Protein AF-A0A7X3R2P7-F1 (afdb_monomer)

Foldseek 3Di:
DDDDPPPPVCVVVVVLLLVVLCVPPNNVLVVQLVVLVVVDPDSQVSCCVSSVDGPVVSVVVSVVVVVVVQVQFFKEKEFEAEPPRAGQFQKKKWWDAPDPADIDIWTAHNRRITMGGGHFHKTWIWIQSDDFLQSIWTQQDPQATDRAPVRTDIDGTHRRDYDHDYHYDHHHSVQFKAKAKEFEAEPVRQGDQQWWWKKKAFPRRNPTIWTDTQHRRRIDITIHTAQTKTFIWTHHPPAPTAAEFEDPVDDDDPPHGTDIDGHHSHHHYHWYWYWYFDPDPPHTYTYIYTDD

Sequence (292 aa):
MGGAGYRAANYPLASLAASWIVENHGEAVLYDFYDVRRGVSRWRSAFHEAFGMPVDQFYESFEDHRARLAAQRPQVAGRVTGPGGAGQAGVRVEGIPQGEGRAWRMHTDDTGAFSGVALEGTYRLSLFLGDTPCHLGWYGGAEGYTASRPTITVLDIPEDARSDIVITLPQFASEMCRTISGRLVDGEGTPYTEPPWVVAWPVHDQEGYTGKDADAAGAFALDVRAGGIFTLSLHSYHARECVVSPHPSVGTDDSGPRARVSVGEQDVTGVVITVTTGPRRAKQFVDCTVAR

Nearest PDB structures (foldseek):
  6fwv-assembly1_A  TM=3.889E-01  e=5.733E-07  Bacillus anthracis
  6fwv-assembly2_B  TM=3.882E-01  e=6.428E-07  Bacillus anthracis
  4yok-assembly1_A  TM=3.619E-01  e=5.342E-06  Parabacteroides merdae ATCC 43184
  8bdw-assembly1_H-2  TM=5.888E-01  e=9.093E-03  Lactiplantibacillus plantarum
  2ww8-assembly1_A  TM=2.696E-01  e=2.934E-04  Streptococcus pneumoniae

Radius of gyration: 27.36 Å; Cα contacts (8 Å, |Δi|>4): 628; chains: 1; bounding box: 51×54×78 Å

Secondary structure (DSSP, 8-state):
---SHHHHTTHHHHHHHHHHHHHHH-THHHHHHHHHHHH-S-HHHHHHHHHSS-HHHHHHHHHHHHHHHHHHS-EEEEEEE-GGG-B-TTPEEEEEESSSS--EEEE--TTSEEEEE--SEEEEEEEE-SSSGGGEEEE-GGG-EES-GGGPPEEEE-TT-EEEEEEE-SS-GGGSEEEEEEEEEETTS-B--S--EEEEEESS--S--EEEE--TTSEEEEEEETT-EEEEEEE-SSS--EEPEEPTTSPPPTT----EEE--SS-EEEEEEEEEEE--TTS-EEEEEEE-

Structure (mmCIF, N/CA/C/O backbone):
data_AF-A0A7X3R2P7-F1
#
_entry.id   AF-A0A7X3R2P7-F1
#
loop_
_atom_site.group_PDB
_atom_site.id
_atom_site.type_symbol
_atom_site.label_atom_id
_atom_site.label_alt_id
_atom_site.label_comp_id
_atom_site.label_asym_id
_atom_site.label_entity_id
_atom_site.label_seq_id
_atom_site.pdbx_PDB_ins_code
_atom_site.Cartn_x
_atom_site.Cartn_y
_atom_site.Cartn_z
_atom_site.occupancy
_atom_site.B_iso_or_equiv
_atom_site.auth_seq_id
_atom_site.auth_comp_id
_atom_site.auth_asym_id
_atom_site.auth_atom_id
_atom_site.pdbx_PDB_model_num
ATOM 1 N N . MET A 1 1 ? -15.232 19.818 -17.504 1.00 31.23 1 MET A N 1
ATOM 2 C CA . MET A 1 1 ? -14.886 18.389 -17.673 1.00 31.23 1 MET A CA 1
ATOM 3 C C . MET A 1 1 ? -13.547 18.295 -18.398 1.00 31.23 1 MET A C 1
ATOM 5 O O . MET A 1 1 ? -13.400 18.958 -19.411 1.00 31.23 1 MET A O 1
ATOM 9 N N . GLY A 1 2 ? -12.595 17.527 -17.847 1.00 38.25 2 GLY A N 1
ATOM 10 C CA . GLY A 1 2 ? -11.412 16.977 -18.538 1.00 38.25 2 GLY A CA 1
ATOM 11 C C . GLY A 1 2 ? -10.258 17.924 -18.908 1.00 38.25 2 GLY A C 1
ATOM 12 O O . GLY A 1 2 ? -10.112 18.253 -20.075 1.00 38.25 2 GLY A O 1
ATOM 13 N N . GLY A 1 3 ? -9.385 18.307 -17.962 1.00 29.50 3 GLY A N 1
ATOM 14 C CA . GLY A 1 3 ? -8.191 19.123 -18.283 1.00 29.50 3 GLY A CA 1
ATOM 15 C C . GLY A 1 3 ? -6.903 18.830 -17.501 1.00 29.50 3 GLY A C 1
ATOM 16 O O . GLY A 1 3 ? -5.829 19.235 -17.937 1.00 29.50 3 GLY A O 1
ATOM 17 N N . ALA A 1 4 ? -6.967 18.104 -16.380 1.00 28.64 4 ALA A N 1
ATOM 18 C CA . ALA A 1 4 ? -5.800 17.902 -15.511 1.00 28.64 4 ALA A CA 1
ATOM 19 C C . ALA A 1 4 ? -5.012 16.601 -15.790 1.00 28.64 4 ALA A C 1
ATOM 21 O O . ALA A 1 4 ? -3.820 16.539 -15.509 1.00 28.64 4 ALA A O 1
ATOM 22 N N . GLY A 1 5 ? -5.635 15.581 -16.396 1.00 27.91 5 GLY A N 1
ATOM 23 C CA . GLY A 1 5 ? -5.004 14.266 -16.606 1.00 27.91 5 GLY A CA 1
ATOM 24 C C . GLY A 1 5 ? -4.047 14.174 -17.803 1.00 27.91 5 GLY A C 1
ATOM 25 O O . GLY A 1 5 ? -3.105 13.390 -17.776 1.00 27.91 5 GLY A O 1
ATOM 26 N N . TYR A 1 6 ? -4.235 14.999 -18.840 1.00 30.48 6 TYR A N 1
ATOM 27 C CA . TYR A 1 6 ? -3.466 14.883 -20.090 1.00 30.48 6 TYR A CA 1
ATOM 28 C C . TYR A 1 6 ? -2.056 15.492 -20.004 1.00 30.48 6 TYR A C 1
ATOM 30 O O . TYR A 1 6 ? -1.189 15.172 -20.810 1.00 30.48 6 TYR A O 1
ATOM 38 N N . ARG A 1 7 ? -1.795 16.380 -19.036 1.00 31.70 7 ARG A N 1
ATOM 39 C CA . ARG A 1 7 ? -0.479 17.025 -18.896 1.00 31.70 7 ARG A CA 1
ATOM 40 C C . ARG A 1 7 ? 0.498 16.160 -18.096 1.00 31.70 7 ARG A C 1
ATOM 42 O O . ARG A 1 7 ? 1.612 15.957 -18.554 1.00 31.70 7 ARG A O 1
ATOM 49 N N . ALA A 1 8 ? 0.076 15.561 -16.981 1.00 33.56 8 ALA A N 1
ATOM 50 C CA . ALA A 1 8 ? 0.974 14.820 -16.085 1.00 33.56 8 ALA A CA 1
ATOM 51 C C . ALA A 1 8 ? 1.562 13.521 -16.683 1.00 33.56 8 ALA A C 1
ATOM 53 O O . ALA A 1 8 ? 2.695 13.169 -16.366 1.00 33.56 8 ALA A O 1
ATOM 54 N N . ALA A 1 9 ? 0.837 12.830 -17.572 1.00 38.62 9 ALA A N 1
ATOM 55 C CA . ALA A 1 9 ? 1.310 11.586 -18.194 1.00 38.62 9 ALA A CA 1
ATOM 56 C C . ALA A 1 9 ? 2.261 11.799 -19.392 1.00 38.62 9 ALA A C 1
ATOM 58 O O . ALA A 1 9 ? 3.012 10.891 -19.737 1.00 38.62 9 ALA A O 1
ATOM 59 N N . ASN A 1 10 ? 2.257 12.989 -20.006 1.00 45.59 10 ASN A N 1
ATOM 60 C CA . ASN A 1 10 ? 3.028 13.278 -21.222 1.00 45.59 10 ASN A CA 1
ATOM 61 C C . ASN A 1 10 ? 4.403 13.906 -20.955 1.00 45.59 10 ASN A C 1
ATOM 63 O O . ASN A 1 10 ? 5.282 13.807 -21.809 1.00 45.59 10 ASN A O 1
ATOM 67 N N . TYR A 1 11 ? 4.621 14.512 -19.783 1.00 49.44 11 TYR A N 1
ATOM 68 C CA . TYR A 1 11 ? 5.935 15.059 -19.420 1.00 49.44 11 TYR A CA 1
ATOM 69 C C . TYR A 1 11 ? 7.056 14.009 -19.442 1.00 49.44 11 TYR A C 1
ATOM 71 O O . TYR A 1 11 ? 8.088 14.295 -20.038 1.00 49.44 11 TYR A O 1
ATOM 79 N N . PRO A 1 12 ? 6.877 12.783 -18.909 1.00 69.94 12 PRO A N 1
ATOM 80 C CA . PRO A 1 12 ? 7.930 11.771 -18.955 1.00 69.94 12 PRO A CA 1
ATOM 81 C C . PRO A 1 12 ? 8.289 11.338 -20.381 1.00 69.94 12 PRO A C 1
ATOM 83 O O . PRO A 1 12 ? 9.458 11.107 -20.669 1.00 69.94 12 PRO A O 1
ATOM 86 N N . LEU A 1 13 ? 7.300 11.249 -21.279 1.00 75.00 13 LEU A N 1
ATOM 87 C CA . LEU A 1 13 ? 7.525 10.845 -22.669 1.00 75.00 13 LEU A CA 1
ATOM 88 C C . LEU A 1 13 ? 8.220 11.956 -23.464 1.00 75.00 13 LEU A C 1
ATOM 90 O O . LEU A 1 13 ? 9.154 11.683 -24.209 1.00 75.00 13 LEU A O 1
ATOM 94 N N . ALA A 1 14 ? 7.790 13.205 -23.276 1.00 75.56 14 ALA A N 1
ATOM 95 C CA . ALA A 1 14 ? 8.407 14.362 -23.914 1.00 75.56 14 ALA A CA 1
ATOM 96 C C . ALA A 1 14 ? 9.846 14.583 -23.424 1.00 75.56 14 ALA A C 1
ATOM 98 O O . ALA A 1 14 ? 10.722 14.864 -24.235 1.00 75.56 14 ALA A O 1
ATOM 99 N N . SER A 1 15 ? 10.105 14.409 -22.123 1.00 78.94 15 SER A N 1
ATOM 100 C CA . SER A 1 15 ? 11.462 14.453 -21.571 1.00 78.94 15 SER A CA 1
ATOM 101 C C . SER A 1 15 ? 12.331 13.329 -22.123 1.00 78.94 15 SER A C 1
ATOM 103 O O . SER A 1 15 ? 13.452 13.598 -22.530 1.00 78.94 15 SER A O 1
ATOM 105 N N . LEU A 1 16 ? 11.810 12.100 -22.218 1.00 82.25 16 LEU A N 1
ATOM 106 C CA . LEU A 1 16 ? 12.553 10.979 -22.797 1.00 82.25 16 LEU A CA 1
ATOM 107 C C . LEU A 1 16 ? 12.875 11.205 -24.282 1.00 82.25 16 LEU A C 1
ATOM 109 O O . LEU A 1 16 ? 13.987 10.935 -24.718 1.00 82.25 16 LEU A O 1
ATOM 113 N N . ALA A 1 17 ? 11.922 11.740 -25.049 1.00 87.25 17 ALA A N 1
ATOM 114 C CA . ALA A 1 17 ? 12.138 12.128 -26.440 1.00 87.25 17 ALA A CA 1
ATOM 115 C C . ALA A 1 17 ? 13.196 13.229 -26.573 1.00 87.25 17 ALA A C 1
ATOM 117 O O . ALA A 1 17 ? 14.061 13.143 -27.440 1.00 87.25 17 ALA A O 1
ATOM 118 N N . ALA A 1 18 ? 13.161 14.242 -25.703 1.00 85.56 18 ALA A N 1
ATOM 119 C CA . ALA A 1 18 ? 14.165 15.299 -25.684 1.00 85.56 18 ALA A CA 1
ATOM 120 C C . ALA A 1 18 ? 15.558 14.754 -25.334 1.00 85.56 18 ALA A C 1
ATOM 122 O O . ALA A 1 18 ? 16.509 15.079 -26.035 1.00 85.56 18 ALA A O 1
ATOM 123 N N . SER A 1 19 ? 15.678 13.888 -24.321 1.00 81.94 19 SER A N 1
ATOM 124 C CA . SER A 1 19 ? 16.940 13.216 -23.980 1.00 81.94 19 SER A CA 1
ATOM 125 C C . SER A 1 19 ? 17.485 12.412 -25.156 1.00 81.94 19 SER A C 1
ATOM 127 O O . SER A 1 19 ? 18.641 12.591 -25.522 1.00 81.94 19 SER A O 1
ATOM 129 N N . TRP A 1 20 ? 16.640 11.615 -25.816 1.00 90.44 20 TRP A N 1
ATOM 130 C CA . TRP A 1 20 ? 17.044 10.862 -27.003 1.00 90.44 20 TRP A CA 1
ATOM 131 C C . TRP A 1 20 ? 17.566 11.776 -28.121 1.00 90.44 20 TRP A C 1
ATOM 133 O O . TRP A 1 20 ? 18.607 11.497 -28.714 1.00 90.44 20 TRP A O 1
ATOM 143 N N . ILE A 1 21 ? 16.877 12.892 -28.390 1.00 90.56 21 ILE A N 1
ATOM 144 C CA . ILE A 1 21 ? 17.313 13.882 -29.385 1.00 90.56 21 ILE A CA 1
ATOM 145 C C . ILE A 1 21 ? 18.672 14.475 -28.997 1.00 90.56 21 ILE A C 1
ATOM 147 O O . ILE A 1 21 ? 19.561 14.545 -29.840 1.00 90.56 21 ILE A O 1
ATOM 151 N N . VAL A 1 22 ? 18.854 14.873 -27.735 1.00 87.94 22 VAL A N 1
ATOM 152 C CA . VAL A 1 22 ? 20.115 15.445 -27.234 1.00 87.94 22 VAL A CA 1
ATOM 153 C C . VAL A 1 22 ? 21.264 14.449 -27.378 1.00 87.94 22 VAL A C 1
ATOM 155 O O . VAL A 1 22 ? 22.338 14.825 -27.838 1.00 87.94 22 VAL A O 1
ATOM 158 N N . GLU A 1 23 ? 21.038 13.181 -27.041 1.00 85.62 23 GLU A N 1
ATOM 159 C CA . GLU A 1 23 ? 22.044 12.118 -27.144 1.00 85.62 23 GLU A CA 1
ATOM 160 C C . GLU A 1 23 ? 22.460 11.830 -28.594 1.00 85.62 23 GLU A C 1
ATOM 162 O O . GLU A 1 23 ? 23.633 11.564 -28.848 1.00 85.62 23 GLU A O 1
ATOM 167 N N . ASN A 1 24 ? 21.525 11.888 -29.549 1.00 89.50 24 ASN A N 1
ATOM 168 C CA . ASN A 1 24 ? 21.778 11.486 -30.940 1.00 89.50 24 ASN A CA 1
ATOM 169 C C . ASN A 1 24 ? 22.128 12.658 -31.870 1.00 89.50 24 ASN A C 1
ATOM 171 O O . ASN A 1 24 ? 22.805 12.459 -32.877 1.00 89.50 24 ASN A O 1
ATOM 175 N N . HIS A 1 25 ? 21.679 13.871 -31.545 1.00 89.25 25 HIS A N 1
ATOM 176 C CA . HIS A 1 25 ? 21.795 15.050 -32.410 1.00 89.25 25 HIS A CA 1
ATOM 177 C C . HIS A 1 25 ? 22.441 16.258 -31.713 1.00 89.25 25 HIS A C 1
ATOM 179 O O . HIS A 1 25 ? 22.804 17.218 -32.387 1.00 89.25 25 HIS A O 1
ATOM 185 N N . GLY A 1 26 ? 22.646 16.210 -30.393 1.00 89.12 26 GLY A N 1
ATOM 186 C CA . GLY A 1 26 ? 23.229 17.295 -29.604 1.00 89.12 26 GLY A CA 1
ATOM 187 C C . GLY A 1 26 ? 22.196 18.293 -29.069 1.00 89.12 26 GLY A C 1
ATOM 188 O O . GLY A 1 26 ? 21.115 18.481 -29.624 1.00 89.12 26 GLY A O 1
ATOM 189 N N . GLU A 1 27 ? 22.538 18.963 -27.966 1.00 88.25 27 GLU A N 1
ATOM 190 C CA . GLU A 1 27 ? 21.623 19.865 -27.250 1.00 88.25 27 GLU A CA 1
ATOM 191 C C . GLU A 1 27 ? 21.216 21.104 -28.064 1.00 88.25 27 GLU A C 1
ATOM 193 O O . GLU A 1 27 ? 20.060 21.526 -28.012 1.00 88.25 27 GLU A O 1
ATOM 198 N N . ALA A 1 28 ? 22.141 21.655 -28.861 1.00 87.81 28 ALA A N 1
ATOM 199 C CA . ALA A 1 28 ? 21.911 22.858 -29.666 1.00 87.81 28 ALA A CA 1
ATOM 200 C C . ALA A 1 28 ? 20.700 22.722 -30.610 1.00 87.81 28 ALA A C 1
ATOM 202 O O . ALA A 1 28 ? 19.942 23.674 -30.794 1.00 87.81 28 ALA A O 1
ATOM 203 N N . VAL A 1 29 ? 20.447 21.509 -31.109 1.00 86.44 29 VAL A N 1
ATOM 204 C CA . VAL A 1 29 ? 19.402 21.240 -32.105 1.00 86.44 29 VAL A CA 1
ATOM 205 C C . VAL A 1 29 ? 17.988 21.422 -31.538 1.00 86.44 29 VAL A C 1
ATOM 207 O O . VAL A 1 29 ? 17.058 21.768 -32.271 1.00 86.44 29 VAL A O 1
ATOM 210 N N . LEU A 1 30 ? 17.797 21.263 -30.221 1.00 84.31 30 LEU A N 1
ATOM 211 C CA . LEU A 1 30 ? 16.506 21.562 -29.593 1.00 84.31 30 LEU A CA 1
ATOM 212 C C . LEU A 1 30 ? 16.163 23.052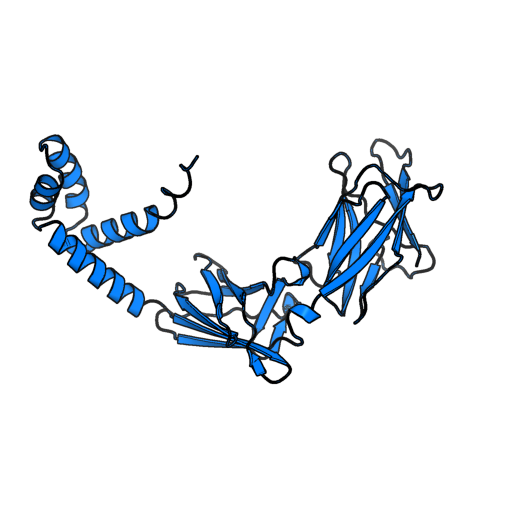 -29.687 1.00 84.31 30 LEU A C 1
ATOM 214 O O . LEU A 1 30 ? 15.000 23.387 -29.915 1.00 84.31 30 LEU A O 1
ATOM 218 N N . TYR A 1 31 ? 17.152 23.935 -29.531 1.00 84.88 31 TYR A N 1
ATOM 219 C CA . TYR A 1 31 ? 16.966 25.383 -29.640 1.00 84.88 31 TYR A CA 1
ATOM 220 C C . TYR A 1 31 ? 16.766 25.805 -31.098 1.00 84.88 31 TYR A C 1
ATOM 222 O O . TYR A 1 31 ? 15.816 26.538 -31.388 1.00 84.88 31 TYR A O 1
ATOM 230 N N . ASP A 1 32 ? 17.561 25.245 -32.013 1.00 84.75 32 ASP A N 1
ATOM 231 C CA . ASP A 1 32 ? 17.445 25.496 -33.454 1.00 84.75 32 ASP A CA 1
ATOM 232 C C . ASP A 1 32 ? 16.049 25.133 -33.980 1.00 84.75 32 ASP A C 1
ATOM 234 O O . ASP A 1 32 ? 15.447 25.887 -34.746 1.00 84.75 32 ASP A O 1
ATOM 238 N N . PHE A 1 33 ? 15.460 24.030 -33.504 1.00 84.81 33 PHE A N 1
ATOM 239 C CA . PHE A 1 33 ? 14.089 23.658 -33.858 1.00 84.81 33 PHE A CA 1
ATOM 240 C C . PHE A 1 33 ? 13.053 24.718 -33.459 1.00 84.81 33 PHE A C 1
ATOM 242 O O . PHE A 1 33 ? 12.118 24.981 -34.221 1.00 84.81 33 PHE A O 1
ATOM 249 N N . TYR A 1 34 ? 13.186 25.342 -32.284 1.00 81.44 34 TYR A N 1
ATOM 250 C CA . TYR A 1 34 ? 12.252 26.389 -31.858 1.00 81.44 34 TYR A CA 1
ATOM 251 C C . TYR A 1 34 ? 12.383 27.661 -32.694 1.00 81.44 34 TYR A C 1
ATOM 253 O O . TYR A 1 34 ? 11.361 28.300 -32.970 1.00 81.44 34 TYR A O 1
ATOM 261 N N . ASP A 1 35 ? 13.594 28.001 -33.130 1.00 81.88 35 ASP A N 1
ATOM 262 C CA . ASP A 1 35 ? 13.834 29.154 -33.995 1.00 81.88 35 ASP A CA 1
ATOM 263 C C . ASP A 1 35 ? 13.355 28.899 -35.429 1.00 81.88 35 ASP A C 1
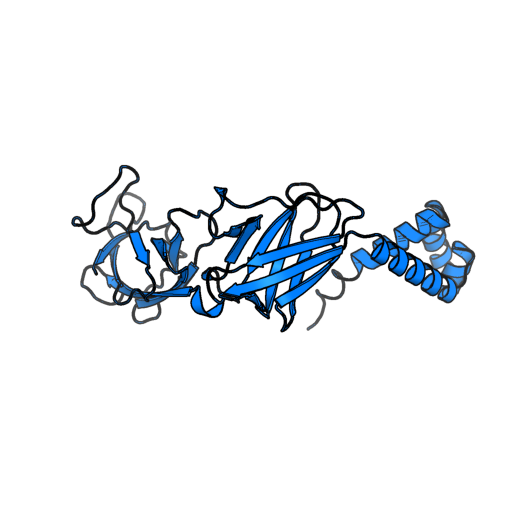ATOM 265 O O . ASP A 1 35 ? 12.594 29.705 -35.972 1.00 81.88 35 ASP A O 1
ATOM 269 N N . VAL A 1 36 ? 13.653 27.731 -36.004 1.00 80.38 36 VAL A N 1
ATOM 270 C CA . VAL A 1 36 ? 13.170 27.319 -37.336 1.00 80.38 36 VAL A CA 1
ATOM 271 C C . VAL A 1 36 ? 11.640 27.230 -37.370 1.00 80.38 36 VAL A C 1
ATOM 273 O O . VAL A 1 36 ? 10.994 27.705 -38.309 1.00 80.38 36 VAL A O 1
ATOM 276 N N . ARG A 1 37 ? 11.009 26.717 -36.306 1.00 79.38 37 ARG A N 1
ATOM 277 C CA . ARG A 1 37 ? 9.542 26.629 -36.190 1.00 79.38 37 ARG A CA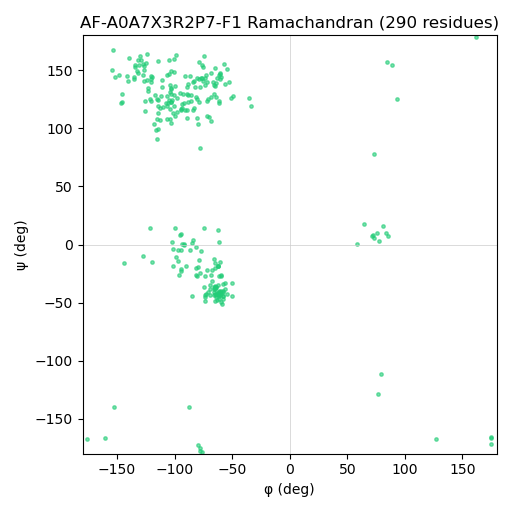 1
ATOM 278 C C . ARG A 1 37 ? 8.840 27.987 -36.272 1.00 79.38 37 ARG A C 1
ATOM 280 O O . ARG A 1 37 ? 7.680 28.027 -36.680 1.00 79.38 37 ARG A O 1
ATOM 287 N N . ARG A 1 38 ? 9.496 29.093 -35.908 1.00 80.75 38 ARG A N 1
ATOM 288 C CA . ARG A 1 38 ? 8.912 30.443 -36.033 1.00 80.75 38 ARG A CA 1
ATOM 289 C C . ARG A 1 38 ? 8.827 30.916 -37.488 1.00 80.75 38 ARG A C 1
ATOM 291 O O . ARG A 1 38 ? 8.002 31.779 -37.777 1.00 80.75 38 ARG A O 1
ATOM 298 N N . GLY A 1 39 ? 9.641 30.352 -38.383 1.00 75.25 39 GLY A N 1
ATOM 299 C CA . GLY A 1 39 ? 9.717 30.726 -39.799 1.00 75.25 39 GLY A CA 1
ATOM 300 C C . GLY A 1 39 ? 8.903 29.850 -40.758 1.00 75.25 39 GLY A C 1
ATOM 301 O O . GLY A 1 39 ? 8.683 30.257 -41.897 1.00 75.25 39 GLY A O 1
ATOM 302 N N . VAL A 1 40 ? 8.421 28.676 -40.328 1.00 77.06 40 VAL A N 1
ATOM 303 C CA . VAL A 1 40 ? 7.718 27.721 -41.206 1.00 77.06 40 VAL A CA 1
ATOM 304 C C . VAL A 1 40 ? 6.291 27.417 -40.747 1.00 77.06 40 VAL A C 1
ATOM 306 O O . VAL A 1 40 ? 6.000 27.261 -39.565 1.00 77.06 40 VAL A O 1
ATOM 309 N N . SER A 1 41 ? 5.370 27.265 -41.703 1.00 77.81 41 SER A N 1
ATOM 310 C CA . SER A 1 41 ? 3.946 27.011 -41.423 1.00 77.81 41 SER A CA 1
ATOM 311 C C . SER A 1 41 ? 3.629 25.557 -41.050 1.00 77.81 41 SER A C 1
ATOM 313 O O . SER A 1 41 ? 2.533 25.262 -40.569 1.00 77.81 41 SER A O 1
ATOM 315 N N . ARG A 1 42 ? 4.568 24.625 -41.266 1.00 87.69 42 ARG A N 1
ATOM 316 C CA . ARG A 1 42 ? 4.388 23.188 -41.012 1.00 87.69 42 ARG A CA 1
ATOM 317 C C . ARG A 1 42 ? 5.495 22.659 -40.109 1.00 87.69 42 ARG A C 1
ATOM 319 O O . ARG A 1 42 ? 6.648 22.570 -40.513 1.00 87.69 42 ARG A O 1
ATOM 326 N N . TRP A 1 43 ? 5.115 22.227 -38.908 1.00 87.50 43 TRP A N 1
ATOM 327 C CA . TRP A 1 43 ? 6.052 21.733 -37.893 1.00 87.50 43 TRP A CA 1
ATOM 328 C C . TRP A 1 43 ? 6.904 20.546 -38.370 1.00 87.50 43 TRP A C 1
ATOM 330 O O . TRP A 1 43 ? 8.063 20.458 -37.991 1.00 87.50 43 TRP A O 1
ATOM 340 N N . ARG A 1 44 ? 6.364 19.661 -39.224 1.00 90.69 44 ARG A N 1
ATOM 341 C CA . ARG A 1 44 ? 7.111 18.516 -39.776 1.00 90.69 44 ARG A CA 1
ATOM 342 C C . ARG A 1 44 ? 8.282 18.953 -40.658 1.00 90.69 44 ARG A C 1
ATOM 344 O O . ARG A 1 44 ? 9.326 18.317 -40.628 1.00 90.69 44 ARG A O 1
ATOM 351 N N . SER A 1 45 ? 8.107 20.034 -41.419 1.00 88.06 45 SER A N 1
ATOM 352 C CA . SER A 1 45 ? 9.178 20.617 -42.233 1.00 88.06 45 SER A CA 1
ATOM 353 C C . SER A 1 45 ? 10.247 21.246 -41.343 1.00 88.06 45 SER A C 1
ATOM 355 O O . SER A 1 45 ? 11.418 20.964 -41.542 1.00 88.06 45 SER A O 1
ATOM 357 N N . ALA A 1 46 ? 9.833 21.982 -40.303 1.00 87.50 46 ALA A N 1
ATOM 358 C CA . ALA A 1 46 ? 10.743 22.508 -39.279 1.00 87.50 46 ALA A CA 1
ATOM 359 C C . ALA A 1 46 ? 11.539 21.397 -38.581 1.00 87.50 46 ALA A C 1
ATOM 361 O O . ALA A 1 46 ? 12.725 21.547 -38.323 1.00 87.50 46 ALA A O 1
ATOM 362 N N . PHE A 1 47 ? 10.879 20.278 -38.274 1.00 90.62 47 PHE A N 1
ATOM 363 C CA . PHE A 1 47 ? 11.504 19.130 -37.626 1.00 90.62 47 PHE A CA 1
ATOM 364 C C . PHE A 1 47 ? 12.562 18.502 -38.534 1.00 90.62 47 PHE A C 1
ATOM 366 O O . PHE A 1 47 ? 13.691 18.299 -38.111 1.00 90.62 47 PHE A O 1
ATOM 373 N N . HIS A 1 48 ? 12.218 18.248 -39.798 1.00 90.44 48 HIS A N 1
ATOM 374 C CA . HIS A 1 48 ? 13.171 17.714 -40.766 1.00 90.44 48 HIS A CA 1
ATOM 375 C C . HIS A 1 48 ? 14.360 18.653 -40.997 1.00 90.44 48 HIS A C 1
ATOM 377 O O . HIS A 1 48 ? 15.489 18.191 -41.103 1.00 90.44 48 HIS A O 1
ATOM 383 N N . GLU A 1 49 ? 14.116 19.960 -41.073 1.00 88.12 49 GLU A N 1
ATOM 384 C CA . GLU A 1 49 ? 15.163 20.969 -41.248 1.00 88.12 49 GLU A CA 1
ATOM 385 C C . GLU A 1 49 ? 16.103 21.048 -40.040 1.00 88.12 49 GLU A C 1
ATOM 387 O O . GLU A 1 49 ? 17.315 21.068 -40.226 1.00 88.12 49 GLU A O 1
ATOM 392 N N . ALA A 1 50 ? 15.564 21.024 -38.819 1.00 87.94 50 ALA A N 1
ATOM 393 C CA . ALA A 1 50 ? 16.365 21.100 -37.600 1.00 87.94 50 ALA A CA 1
ATOM 394 C C . ALA A 1 50 ? 17.117 19.793 -37.301 1.00 87.94 50 ALA A C 1
ATOM 396 O O . ALA A 1 50 ? 18.313 19.812 -37.041 1.00 87.94 50 ALA A O 1
ATOM 397 N N . PHE A 1 51 ? 16.433 18.647 -37.351 1.00 87.62 51 PHE A N 1
ATOM 398 C CA . PHE A 1 51 ? 16.992 17.359 -36.917 1.00 87.62 51 PHE A CA 1
ATOM 399 C C . PHE A 1 51 ? 17.609 16.539 -38.057 1.00 87.62 51 PHE A C 1
ATOM 401 O O . PHE A 1 51 ? 18.164 15.468 -37.813 1.00 87.62 51 PHE A O 1
ATOM 408 N N . GLY A 1 52 ? 17.499 17.002 -39.307 1.00 91.44 52 GLY A N 1
ATOM 409 C CA . GLY A 1 52 ? 18.009 16.290 -40.481 1.00 91.44 52 GLY A CA 1
ATOM 410 C C . GLY A 1 52 ? 17.317 14.949 -40.746 1.00 91.44 52 GLY A C 1
ATOM 411 O O . GLY A 1 52 ? 17.866 14.119 -41.468 1.00 91.44 52 GLY A O 1
ATOM 412 N N . MET A 1 53 ? 16.137 14.711 -40.157 1.00 93.38 53 MET A N 1
ATOM 413 C CA . MET A 1 53 ? 15.409 13.447 -40.281 1.00 93.38 53 MET A CA 1
ATOM 414 C C . MET A 1 53 ? 13.890 13.647 -40.407 1.00 93.38 53 MET A C 1
ATOM 416 O O . MET A 1 53 ? 13.321 14.541 -39.772 1.00 93.38 53 MET A O 1
ATOM 420 N N . PRO A 1 54 ? 13.181 12.815 -41.193 1.00 95.06 54 PRO A N 1
ATOM 421 C CA . PRO A 1 54 ? 11.726 12.810 -41.210 1.00 95.06 54 PRO A CA 1
ATOM 422 C C . PRO A 1 54 ? 11.143 12.446 -39.841 1.00 95.06 54 PRO A C 1
ATOM 424 O O . PRO A 1 54 ? 11.656 11.588 -39.128 1.00 95.06 54 PRO A O 1
ATOM 427 N N . VAL A 1 55 ? 10.002 13.049 -39.513 1.00 93.31 55 VAL A N 1
ATOM 428 C CA . VAL A 1 55 ? 9.269 12.794 -38.261 1.00 93.31 55 VAL A CA 1
ATOM 429 C C . VAL A 1 55 ? 8.917 11.316 -38.070 1.00 93.31 55 VAL A C 1
ATOM 431 O O . VAL A 1 55 ? 8.984 10.816 -36.953 1.00 93.31 55 VAL A O 1
ATOM 434 N N . ASP A 1 56 ? 8.550 10.611 -39.140 1.00 94.81 56 ASP A N 1
ATOM 435 C CA . ASP A 1 56 ? 8.168 9.199 -39.039 1.00 94.81 56 ASP A CA 1
ATOM 436 C C . ASP A 1 56 ? 9.384 8.320 -38.693 1.00 94.81 56 ASP A C 1
ATOM 438 O O . ASP A 1 56 ? 9.281 7.442 -37.839 1.00 94.81 56 ASP A O 1
ATOM 442 N N . GLN A 1 57 ? 10.560 8.638 -39.252 1.00 94.44 57 GLN A N 1
ATOM 443 C CA . GLN A 1 57 ? 11.824 7.978 -38.908 1.00 94.44 57 GLN A CA 1
ATOM 444 C C . GLN A 1 57 ? 12.242 8.267 -37.458 1.00 94.44 57 GLN A C 1
ATOM 446 O O . GLN A 1 57 ? 12.777 7.388 -36.781 1.00 94.44 57 GLN A O 1
ATOM 451 N N . PHE A 1 58 ? 11.991 9.489 -36.970 1.00 94.06 58 PHE A N 1
ATOM 452 C CA . PHE A 1 58 ? 12.178 9.823 -35.558 1.00 94.06 58 PHE A CA 1
ATOM 453 C C . PHE A 1 58 ? 11.305 8.935 -34.669 1.00 94.06 58 PHE A C 1
ATOM 455 O O . PHE A 1 58 ? 11.822 8.343 -33.727 1.00 94.06 58 PHE A O 1
ATOM 462 N N . TYR A 1 59 ? 10.008 8.807 -34.969 1.00 92.81 59 TYR A N 1
ATOM 463 C CA . TYR A 1 59 ? 9.113 7.979 -34.160 1.00 92.81 59 TYR A CA 1
ATOM 464 C C . TYR A 1 59 ? 9.532 6.510 -34.149 1.00 92.81 59 TYR A C 1
ATOM 466 O O . TYR A 1 59 ? 9.562 5.913 -33.079 1.00 92.81 59 TYR A O 1
ATOM 474 N N . GLU A 1 60 ? 9.905 5.947 -35.298 1.00 94.12 60 GLU A N 1
ATOM 475 C CA . GLU A 1 60 ? 10.416 4.574 -35.384 1.00 94.12 60 GLU A CA 1
ATOM 476 C C . GLU A 1 60 ? 11.673 4.386 -34.515 1.00 94.12 60 GLU A C 1
ATOM 478 O O . GLU A 1 60 ? 11.703 3.535 -33.627 1.00 94.12 60 GLU A O 1
ATOM 483 N N . SER A 1 61 ? 12.668 5.264 -34.678 1.00 92.75 61 SER A N 1
ATOM 484 C CA . SER A 1 61 ? 13.929 5.201 -33.921 1.00 92.75 61 SER A CA 1
ATOM 485 C C . SER A 1 61 ? 13.732 5.429 -32.418 1.00 92.75 61 SER A C 1
ATOM 487 O O . SER A 1 61 ? 14.422 4.831 -31.585 1.00 92.75 61 SER A O 1
ATOM 489 N N . PHE A 1 62 ? 12.789 6.300 -32.055 1.00 90.25 62 PHE A N 1
ATOM 490 C CA . PHE A 1 62 ? 12.446 6.591 -30.672 1.00 90.25 62 PHE A CA 1
ATOM 491 C C . PHE A 1 62 ? 11.707 5.424 -30.012 1.00 90.25 62 PHE A C 1
ATOM 493 O O . PHE A 1 62 ? 12.013 5.093 -28.867 1.00 90.25 62 PHE A O 1
ATOM 500 N N . GLU A 1 63 ? 10.780 4.763 -30.709 1.00 88.81 63 GLU A N 1
ATOM 501 C CA . GLU A 1 63 ? 10.119 3.560 -30.190 1.00 88.81 63 GLU A CA 1
ATOM 502 C C . GLU A 1 63 ? 11.107 2.396 -30.027 1.00 88.81 63 GLU A C 1
ATOM 504 O O . GLU A 1 63 ? 11.079 1.725 -28.994 1.00 88.81 63 GLU A O 1
ATOM 509 N N . ASP A 1 64 ? 12.064 2.225 -30.942 1.00 88.88 64 ASP A N 1
ATOM 510 C CA . ASP A 1 64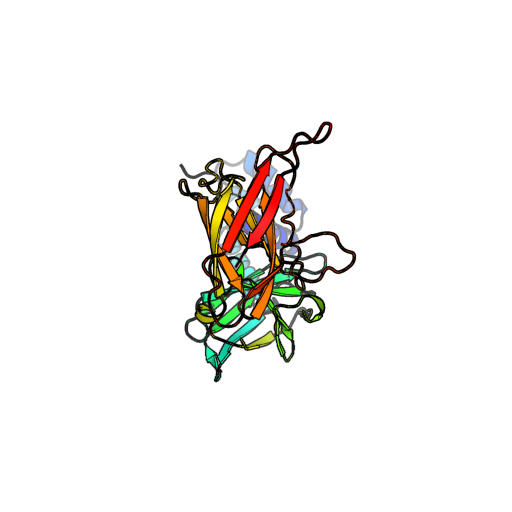 ? 13.162 1.262 -30.777 1.00 88.88 64 ASP A CA 1
ATOM 511 C C . ASP A 1 64 ? 14.025 1.580 -29.551 1.00 88.88 64 ASP A C 1
ATOM 513 O O . ASP A 1 64 ? 14.374 0.697 -28.761 1.00 88.88 64 ASP A O 1
ATOM 517 N N . HIS A 1 65 ? 14.367 2.854 -29.344 1.00 84.75 65 HIS A N 1
ATOM 518 C CA . HIS A 1 65 ? 15.086 3.281 -28.147 1.00 84.75 65 HIS A CA 1
ATOM 519 C C . HIS A 1 65 ? 14.273 3.027 -26.871 1.00 84.75 65 HIS A C 1
ATOM 521 O O . HIS A 1 65 ? 14.816 2.496 -25.901 1.00 84.75 65 HIS A O 1
ATOM 527 N N . ARG A 1 66 ? 12.967 3.320 -26.876 1.00 84.75 66 ARG A N 1
ATOM 528 C CA . ARG A 1 66 ? 12.067 2.998 -25.759 1.00 84.75 66 ARG A CA 1
ATOM 529 C C . ARG A 1 66 ? 12.023 1.499 -25.482 1.00 84.75 66 ARG A C 1
ATOM 531 O O . ARG A 1 66 ? 12.059 1.116 -24.314 1.00 84.75 66 ARG A O 1
ATOM 538 N N . ALA A 1 67 ? 11.974 0.666 -26.518 1.00 80.50 67 ALA A N 1
ATOM 539 C CA . ALA A 1 67 ? 11.984 -0.787 -26.386 1.00 80.50 67 ALA A CA 1
ATOM 540 C C . ALA A 1 67 ? 13.307 -1.295 -25.792 1.00 80.50 67 ALA A C 1
ATOM 542 O O . ALA A 1 67 ? 13.288 -2.115 -24.875 1.00 80.50 67 ALA A O 1
ATOM 543 N N . ARG A 1 68 ? 14.454 -0.759 -26.235 1.00 81.88 68 ARG A N 1
ATOM 544 C CA . ARG A 1 68 ? 15.773 -1.085 -25.659 1.00 81.88 68 ARG A CA 1
ATOM 545 C C . ARG A 1 68 ? 15.886 -0.672 -24.198 1.00 81.88 68 ARG A C 1
ATOM 547 O O . ARG A 1 68 ? 16.282 -1.493 -23.379 1.00 81.88 68 ARG A O 1
ATOM 554 N N . LEU A 1 69 ? 15.491 0.554 -23.856 1.00 75.00 69 LEU A N 1
ATOM 555 C CA . LEU A 1 69 ? 15.486 1.003 -22.463 1.00 75.00 69 LEU A CA 1
ATOM 556 C C . LEU A 1 69 ? 14.555 0.146 -21.605 1.00 75.00 69 LEU A C 1
ATOM 558 O O . LEU A 1 69 ? 14.908 -0.212 -20.491 1.00 75.00 69 LEU A O 1
ATOM 562 N N . ALA A 1 70 ? 13.377 -0.226 -22.109 1.00 70.00 70 ALA A N 1
ATOM 563 C CA . ALA A 1 70 ? 12.481 -1.130 -21.393 1.00 70.00 70 ALA A CA 1
ATOM 564 C C . ALA A 1 70 ? 13.103 -2.521 -21.172 1.00 70.00 70 ALA A C 1
ATOM 566 O O . ALA A 1 70 ? 12.879 -3.119 -20.121 1.00 70.00 70 ALA A O 1
ATOM 567 N N . ALA A 1 71 ? 13.896 -3.014 -22.127 1.00 69.38 71 ALA A N 1
ATOM 568 C CA . ALA A 1 71 ? 14.619 -4.280 -22.016 1.00 69.38 71 ALA A CA 1
ATOM 569 C C . ALA A 1 71 ? 15.825 -4.218 -21.062 1.00 69.38 71 ALA A C 1
ATOM 571 O O . ALA A 1 71 ? 16.202 -5.247 -20.509 1.00 69.38 71 ALA A O 1
ATOM 572 N N . GLN A 1 72 ? 16.418 -3.036 -20.883 1.00 70.12 72 GLN A N 1
ATOM 573 C CA . GLN A 1 72 ? 17.573 -2.806 -20.009 1.00 70.12 72 GLN A CA 1
ATOM 574 C C . GLN A 1 72 ? 17.193 -2.444 -18.576 1.00 70.12 72 GLN A C 1
ATOM 576 O O . GLN A 1 72 ? 18.032 -2.539 -17.694 1.00 70.12 72 GLN A O 1
ATOM 581 N N . ARG A 1 73 ? 15.954 -2.011 -18.323 1.00 70.25 73 ARG A N 1
ATOM 582 C CA . ARG A 1 73 ? 15.554 -1.657 -16.961 1.00 70.25 73 ARG A CA 1
ATOM 583 C C . ARG A 1 73 ? 15.387 -2.902 -16.086 1.00 70.25 73 ARG A C 1
ATOM 585 O O . ARG A 1 73 ? 14.850 -3.903 -16.581 1.00 70.25 73 ARG A O 1
ATOM 592 N N . PR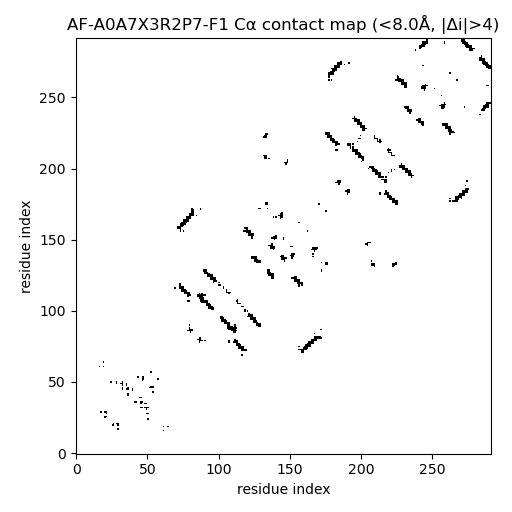O A 1 74 ? 15.716 -2.800 -14.784 1.00 70.19 74 PRO A N 1
ATOM 593 C CA . PRO A 1 74 ? 15.457 -3.863 -13.831 1.00 70.19 74 PRO A CA 1
ATOM 594 C C . PRO A 1 74 ? 14.000 -4.316 -13.904 1.00 70.19 74 PRO A C 1
ATOM 596 O O . PRO A 1 74 ? 13.058 -3.514 -13.814 1.00 70.19 74 PRO A O 1
ATOM 599 N N . GLN A 1 75 ? 13.818 -5.620 -14.084 1.00 81.12 75 GLN A N 1
ATOM 600 C CA . GLN A 1 75 ? 12.501 -6.237 -14.063 1.00 81.12 75 GLN A CA 1
ATOM 601 C C . GLN A 1 75 ? 12.267 -6.752 -12.653 1.00 81.12 75 GLN A C 1
ATOM 603 O O . GLN A 1 75 ? 12.952 -7.659 -12.176 1.00 81.12 75 GLN A O 1
ATOM 608 N N . VAL A 1 76 ? 11.276 -6.183 -11.985 1.00 88.88 76 VAL A N 1
ATOM 609 C CA . VAL A 1 76 ? 10.797 -6.725 -10.722 1.00 88.88 76 VAL A CA 1
ATOM 610 C C . VAL A 1 76 ? 9.678 -7.678 -11.059 1.00 88.88 76 VAL A C 1
ATOM 612 O O . VAL A 1 76 ? 8.692 -7.282 -11.680 1.00 88.88 76 VAL A O 1
ATOM 615 N N . ALA A 1 77 ? 9.832 -8.926 -10.650 1.00 91.62 77 ALA A N 1
ATOM 616 C CA . ALA A 1 77 ? 8.787 -9.918 -10.726 1.00 91.62 77 ALA A CA 1
ATOM 617 C C . ALA A 1 77 ? 8.636 -10.618 -9.378 1.00 91.62 77 ALA A C 1
ATOM 619 O O . ALA A 1 77 ? 9.498 -10.556 -8.497 1.00 91.62 77 ALA A O 1
ATOM 620 N N . GLY A 1 78 ? 7.498 -11.263 -9.205 1.00 93.94 78 GLY A N 1
ATOM 621 C CA . GLY A 1 78 ? 7.253 -12.042 -8.016 1.00 93.94 78 GLY A CA 1
ATOM 622 C C . GLY A 1 78 ? 5.850 -12.599 -7.963 1.00 93.94 78 GLY A C 1
ATOM 623 O O . GLY A 1 78 ? 5.069 -12.504 -8.915 1.00 93.94 78 GLY A O 1
ATOM 624 N N . ARG A 1 79 ? 5.522 -13.172 -6.811 1.00 96.00 79 ARG A N 1
ATOM 625 C CA . ARG A 1 79 ? 4.200 -13.702 -6.510 1.00 96.00 79 ARG A CA 1
ATOM 626 C C . ARG A 1 79 ? 3.810 -13.401 -5.071 1.00 96.00 79 ARG A C 1
ATOM 628 O O . ARG A 1 79 ? 4.624 -13.528 -4.159 1.00 96.00 79 ARG A O 1
ATOM 635 N N . VAL A 1 80 ? 2.542 -13.061 -4.873 1.00 96.12 80 VAL A N 1
ATOM 636 C CA . VAL A 1 80 ? 1.903 -13.041 -3.556 1.00 96.12 80 VAL A CA 1
ATOM 637 C C . VAL A 1 80 ? 1.036 -14.287 -3.426 1.00 96.12 80 VAL A C 1
ATOM 639 O O . VAL A 1 80 ? 0.171 -14.537 -4.270 1.00 96.12 80 VAL A O 1
ATOM 642 N N . THR A 1 81 ? 1.264 -15.080 -2.383 1.00 95.69 81 THR A N 1
ATOM 643 C CA . THR A 1 81 ? 0.522 -16.322 -2.131 1.00 95.69 81 THR A CA 1
ATOM 644 C C . THR A 1 81 ? -0.116 -16.321 -0.752 1.00 95.69 81 THR A C 1
ATOM 646 O O . THR A 1 81 ? 0.506 -15.883 0.208 1.00 95.69 81 THR A O 1
ATOM 649 N N . GLY A 1 82 ? -1.328 -16.852 -0.629 1.00 92.12 82 GLY A N 1
ATOM 650 C CA . GLY A 1 82 ? -1.952 -17.188 0.648 1.00 92.12 82 GLY A CA 1
ATOM 651 C C . GLY A 1 82 ? -1.458 -18.522 1.232 1.00 92.12 82 GLY A C 1
ATOM 652 O O . GLY A 1 82 ? -0.537 -19.150 0.689 1.00 92.12 82 GLY A O 1
ATOM 653 N N . PRO A 1 83 ? -2.095 -18.992 2.321 1.00 89.00 83 PRO A N 1
ATOM 654 C CA . PRO A 1 83 ? -1.820 -20.299 2.911 1.00 89.00 83 PRO A CA 1
ATOM 655 C C . PRO A 1 83 ? -1.903 -21.431 1.882 1.00 89.00 83 PRO A C 1
ATOM 657 O O . PRO A 1 83 ? -2.768 -21.444 1.007 1.00 89.00 83 PRO A O 1
ATOM 660 N N . GLY A 1 84 ? -0.985 -22.394 1.973 1.00 89.31 84 GLY A N 1
ATOM 661 C CA . GLY A 1 84 ? -0.923 -23.517 1.030 1.00 89.31 84 GLY A CA 1
ATOM 662 C C . GLY A 1 84 ? -0.418 -23.153 -0.374 1.00 89.31 84 GLY A C 1
ATOM 663 O O . GLY A 1 84 ? -0.458 -24.001 -1.260 1.00 89.31 84 GLY A O 1
ATOM 664 N N . GLY A 1 85 ? 0.068 -21.923 -0.587 1.00 91.62 85 GLY A N 1
ATOM 665 C CA . GLY A 1 85 ? 0.685 -21.492 -1.846 1.00 91.62 85 GLY A CA 1
ATOM 666 C C . GLY A 1 85 ? -0.301 -21.035 -2.926 1.00 91.62 85 GLY A C 1
ATOM 667 O O . GLY A 1 85 ? 0.105 -20.823 -4.068 1.00 91.62 85 GLY A O 1
ATOM 668 N N . ALA A 1 86 ? -1.584 -20.875 -2.592 1.00 93.81 86 ALA A N 1
ATOM 669 C CA . ALA A 1 86 ? -2.581 -20.349 -3.520 1.00 93.81 86 ALA A CA 1
ATOM 670 C C . ALA A 1 86 ? -2.270 -18.887 -3.884 1.00 93.81 86 ALA A C 1
ATOM 672 O O . ALA A 1 86 ? -1.947 -18.090 -3.009 1.00 93.81 86 ALA A O 1
ATOM 673 N N . GLY A 1 87 ? -2.371 -18.519 -5.162 1.00 93.81 87 GLY A N 1
ATOM 674 C CA . GLY A 1 87 ? -2.137 -17.145 -5.612 1.00 93.81 87 GLY A CA 1
ATOM 675 C C . GLY A 1 87 ? -3.155 -16.155 -5.041 1.00 93.81 87 GLY A C 1
ATOM 676 O O . GLY A 1 87 ? -4.345 -16.459 -4.984 1.00 93.81 87 GLY A O 1
ATOM 677 N N . GLN A 1 88 ? -2.700 -14.969 -4.632 1.00 93.56 88 GLN A N 1
ATOM 678 C CA . GLN A 1 88 ? -3.575 -13.890 -4.172 1.00 93.56 88 GLN A CA 1
ATOM 679 C C . GLN A 1 88 ? -3.701 -12.817 -5.258 1.00 93.56 88 GLN A C 1
ATOM 681 O O . GLN A 1 88 ? -2.769 -12.044 -5.479 1.00 93.56 88 GLN A O 1
ATOM 686 N N . ALA A 1 89 ? -4.864 -12.748 -5.903 1.00 93.25 89 ALA A N 1
ATOM 687 C CA . ALA A 1 89 ? -5.159 -11.770 -6.948 1.00 93.25 89 ALA A CA 1
ATOM 688 C C . ALA A 1 89 ? -5.445 -10.364 -6.399 1.00 93.25 89 ALA A C 1
ATOM 690 O O . ALA A 1 89 ? -5.903 -10.214 -5.263 1.00 93.25 89 ALA A O 1
ATOM 691 N N . GLY A 1 90 ? -5.207 -9.341 -7.227 1.00 92.31 90 GLY A N 1
ATOM 692 C CA . GLY A 1 90 ? -5.602 -7.954 -6.957 1.00 92.31 90 GLY A CA 1
ATOM 693 C C . GLY A 1 90 ? -4.786 -7.229 -5.883 1.00 92.31 90 GLY A C 1
ATOM 694 O O . GLY A 1 90 ? -5.101 -6.087 -5.552 1.00 92.31 90 GLY A O 1
ATOM 695 N N . VAL A 1 91 ? -3.726 -7.842 -5.355 1.00 93.44 91 VAL A N 1
ATOM 696 C CA . VAL A 1 91 ? -2.842 -7.217 -4.365 1.00 93.44 91 VAL A CA 1
ATOM 697 C C . VAL A 1 91 ? -2.029 -6.134 -5.043 1.00 93.44 91 VAL A C 1
ATOM 699 O O . VAL A 1 91 ? -1.314 -6.403 -6.008 1.00 93.44 91 VAL A O 1
ATOM 702 N N . ARG A 1 92 ? -2.082 -4.914 -4.510 1.00 94.75 92 ARG A N 1
ATOM 703 C CA . ARG A 1 92 ? -1.187 -3.843 -4.944 1.00 94.75 92 ARG A CA 1
ATOM 704 C C . ARG A 1 92 ? 0.146 -3.975 -4.218 1.00 94.75 92 ARG A C 1
ATOM 706 O O . ARG A 1 92 ? 0.198 -3.825 -3.000 1.00 94.75 92 ARG A O 1
ATOM 713 N N . VAL A 1 93 ? 1.212 -4.199 -4.974 1.00 95.06 93 VAL A N 1
ATOM 714 C CA . VAL A 1 93 ? 2.596 -4.203 -4.487 1.00 95.06 93 VAL A CA 1
ATOM 715 C C . VAL A 1 93 ? 3.244 -2.889 -4.900 1.00 95.06 93 VAL A C 1
ATOM 717 O O . VAL A 1 93 ? 3.265 -2.551 -6.086 1.00 95.06 93 VAL A O 1
ATOM 720 N N . GLU A 1 94 ? 3.747 -2.131 -3.934 1.00 94.69 94 GLU A N 1
ATOM 721 C CA . GLU A 1 94 ? 4.359 -0.826 -4.167 1.00 94.69 94 GLU A CA 1
ATOM 722 C C . GLU A 1 94 ? 5.768 -0.771 -3.576 1.00 94.69 94 GLU A C 1
ATOM 724 O O . GLU A 1 94 ? 5.975 -1.011 -2.391 1.00 94.69 94 GLU A O 1
ATOM 729 N N . GLY A 1 95 ? 6.754 -0.454 -4.414 1.00 94.12 95 GLY A N 1
ATOM 730 C CA . GLY A 1 95 ? 8.119 -0.213 -3.967 1.00 94.12 95 GLY A CA 1
ATOM 731 C C . GLY A 1 95 ? 8.311 1.251 -3.627 1.00 94.12 95 GLY A C 1
ATOM 732 O O . GLY A 1 95 ? 8.255 2.110 -4.506 1.00 94.12 95 GLY A O 1
ATOM 733 N N . ILE A 1 96 ? 8.584 1.530 -2.357 1.00 92.62 96 ILE A N 1
ATOM 734 C CA . ILE A 1 96 ? 8.846 2.868 -1.830 1.00 92.62 96 ILE A CA 1
ATOM 735 C C . I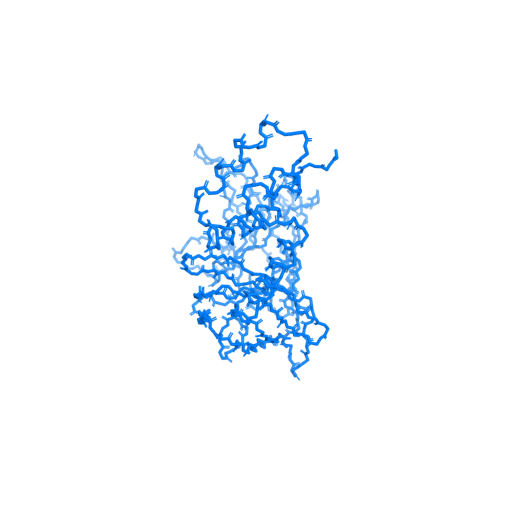LE A 1 96 ? 10.366 3.061 -1.731 1.00 92.62 96 ILE A C 1
ATOM 737 O O . ILE A 1 96 ? 11.002 2.366 -0.926 1.00 92.62 96 ILE A O 1
ATOM 741 N N . PRO A 1 97 ? 10.964 3.979 -2.515 1.00 92.69 97 PRO A N 1
ATOM 742 C CA . PRO A 1 97 ? 12.408 4.186 -2.512 1.00 92.69 97 PRO A CA 1
ATOM 743 C C . PRO A 1 97 ? 12.887 4.664 -1.135 1.00 92.69 97 PRO A C 1
ATOM 745 O O . PRO A 1 97 ? 12.193 5.415 -0.448 1.00 92.69 97 PRO A O 1
ATOM 748 N N . GLN A 1 98 ? 14.069 4.215 -0.717 1.00 90.75 98 GLN A N 1
ATOM 749 C CA . GLN A 1 98 ? 14.708 4.618 0.546 1.00 90.75 98 GLN A CA 1
ATOM 750 C C . GLN A 1 98 ? 15.653 5.822 0.399 1.00 90.75 98 GLN A C 1
ATOM 752 O O . GLN A 1 98 ? 16.222 6.277 1.389 1.00 90.75 98 GLN A O 1
ATOM 757 N N . GLY A 1 99 ? 15.797 6.357 -0.812 1.00 85.19 99 GLY A N 1
ATOM 758 C CA . GLY A 1 99 ? 16.623 7.519 -1.124 1.00 85.19 99 GLY A CA 1
ATOM 759 C C . GLY A 1 99 ? 16.086 8.264 -2.341 1.00 85.19 99 GLY A C 1
ATOM 760 O O . GLY A 1 99 ? 14.872 8.401 -2.510 1.00 85.19 99 GLY A O 1
ATOM 761 N N . GLU A 1 100 ? 16.988 8.733 -3.199 1.00 72.12 100 GLU A N 1
ATOM 762 C CA . GLU A 1 100 ? 16.607 9.259 -4.506 1.00 72.12 100 GLU A CA 1
ATOM 763 C C . GLU A 1 100 ? 16.044 8.123 -5.364 1.00 72.12 100 GLU A C 1
ATOM 765 O O . GLU A 1 100 ? 16.611 7.037 -5.448 1.00 72.12 100 GLU A O 1
ATOM 770 N N . GLY A 1 101 ? 14.874 8.342 -5.950 1.00 71.94 101 GLY A N 1
ATOM 771 C CA . GLY A 1 101 ? 14.188 7.311 -6.709 1.00 71.94 101 GLY A CA 1
ATOM 772 C C . GLY A 1 101 ? 12.718 7.633 -6.895 1.00 71.94 101 GLY A C 1
ATOM 773 O O . GLY A 1 101 ? 12.202 8.644 -6.413 1.00 71.94 101 GLY A O 1
ATOM 774 N N . ARG A 1 102 ? 12.021 6.753 -7.612 1.00 81.81 102 ARG A N 1
ATOM 775 C CA . ARG A 1 102 ? 10.589 6.891 -7.870 1.00 81.81 102 ARG A CA 1
ATOM 776 C C . ARG A 1 102 ? 9.860 5.654 -7.383 1.00 81.81 102 ARG A C 1
ATOM 778 O O . ARG A 1 102 ? 10.244 4.540 -7.723 1.00 81.81 102 ARG A O 1
ATOM 785 N N . ALA A 1 103 ? 8.777 5.869 -6.641 1.00 88.00 103 ALA A N 1
ATOM 786 C CA . ALA A 1 103 ? 7.892 4.780 -6.270 1.00 88.00 103 ALA A CA 1
ATOM 787 C C . ALA A 1 103 ? 7.300 4.107 -7.515 1.00 88.00 103 ALA A C 1
ATOM 789 O O . ALA A 1 103 ? 6.958 4.768 -8.505 1.00 88.00 103 ALA A O 1
ATOM 790 N N . TRP A 1 104 ? 7.158 2.792 -7.449 1.00 90.19 104 TRP A N 1
ATOM 791 C CA . TRP A 1 104 ? 6.519 1.983 -8.479 1.00 90.19 104 TRP A CA 1
ATOM 792 C C . TRP A 1 104 ? 5.403 1.158 -7.860 1.00 90.19 104 TRP A C 1
ATOM 794 O O . TRP A 1 104 ? 5.392 0.905 -6.663 1.00 90.19 104 TRP A O 1
ATOM 804 N N . ARG A 1 105 ? 4.434 0.758 -8.682 1.00 93.50 105 ARG A N 1
ATOM 805 C CA . ARG A 1 105 ? 3.212 0.086 -8.230 1.00 93.50 105 ARG A CA 1
ATOM 806 C C . ARG A 1 105 ? 2.757 -0.923 -9.266 1.00 93.50 105 ARG A C 1
ATOM 808 O O . ARG A 1 105 ? 2.625 -0.581 -10.441 1.00 93.50 105 ARG A O 1
ATOM 815 N N . MET A 1 106 ? 2.497 -2.137 -8.809 1.00 93.50 106 MET A N 1
ATOM 816 C CA . MET A 1 106 ? 2.065 -3.282 -9.604 1.00 93.50 106 MET A CA 1
ATOM 817 C C . MET A 1 106 ? 0.860 -3.931 -8.926 1.00 93.50 106 MET A C 1
ATOM 819 O O . MET A 1 106 ? 0.637 -3.720 -7.736 1.00 93.50 106 MET A O 1
ATOM 823 N N . HIS A 1 107 ? 0.076 -4.689 -9.685 1.00 94.75 107 HIS A N 1
ATOM 824 C CA . HIS A 1 107 ? -1.007 -5.502 -9.135 1.00 94.75 107 HIS A CA 1
ATOM 825 C C . HIS A 1 107 ? -0.758 -6.959 -9.485 1.00 94.75 107 HIS A C 1
ATOM 827 O O . HIS A 1 107 ? -0.231 -7.244 -10.562 1.00 94.75 107 HIS A O 1
ATOM 833 N N . THR A 1 108 ? -1.131 -7.855 -8.579 1.00 95.44 108 THR A N 1
ATOM 834 C CA . THR A 1 108 ? -1.093 -9.286 -8.855 1.00 95.44 108 THR A CA 1
ATOM 835 C C . THR A 1 108 ? -2.247 -9.713 -9.758 1.00 95.44 108 THR A C 1
ATOM 837 O O . THR A 1 108 ? -3.374 -9.229 -9.620 1.00 95.44 108 THR A O 1
ATOM 840 N N . ASP A 1 109 ? -1.957 -10.626 -10.681 1.00 94.81 109 ASP A N 1
ATOM 841 C CA . ASP A 1 109 ? -2.951 -11.309 -11.509 1.00 94.81 109 ASP A CA 1
ATOM 842 C C . ASP A 1 109 ? -3.669 -12.438 -10.745 1.00 94.81 109 ASP A C 1
ATOM 844 O O . ASP A 1 109 ? -3.429 -12.661 -9.557 1.00 94.81 109 ASP A O 1
ATOM 848 N N . ASP A 1 110 ? -4.531 -13.187 -11.436 1.00 94.06 110 ASP A N 1
ATOM 849 C CA . ASP A 1 110 ? -5.307 -14.292 -10.853 1.00 94.06 110 ASP A CA 1
ATOM 850 C C . ASP A 1 110 ? -4.442 -15.441 -10.298 1.00 94.06 110 ASP A C 1
ATOM 852 O O . ASP A 1 110 ? -4.904 -16.238 -9.483 1.00 94.06 110 ASP A O 1
ATOM 856 N N . THR A 1 111 ? -3.172 -15.531 -10.702 1.00 95.25 111 THR A N 1
ATOM 857 C CA . THR A 1 111 ? -2.197 -16.503 -10.177 1.00 95.25 111 THR A CA 1
ATOM 858 C C . THR A 1 111 ? -1.393 -15.956 -8.995 1.00 95.25 111 THR A C 1
ATOM 860 O O . THR A 1 111 ? -0.530 -16.649 -8.447 1.00 95.25 111 THR A O 1
ATOM 863 N N . GLY A 1 112 ? -1.661 -14.713 -8.592 1.00 95.38 112 GLY A N 1
ATOM 864 C CA . GLY A 1 112 ? -0.892 -13.968 -7.606 1.00 95.38 112 GLY A CA 1
ATOM 865 C C . GLY A 1 112 ? 0.410 -13.390 -8.153 1.00 95.38 112 GLY A C 1
ATOM 866 O O . GLY A 1 112 ? 1.182 -12.834 -7.374 1.00 95.38 112 GLY A O 1
ATOM 867 N N . ALA A 1 113 ? 0.704 -13.538 -9.448 1.00 96.25 113 ALA A N 1
ATOM 868 C CA . ALA A 1 113 ? 1.956 -13.077 -10.033 1.00 96.25 113 ALA A CA 1
ATOM 869 C C . ALA A 1 113 ? 1.898 -11.576 -10.323 1.00 96.25 113 ALA A C 1
ATOM 871 O O . ALA A 1 113 ? 0.869 -11.048 -10.738 1.00 96.25 113 ALA A O 1
ATOM 872 N N . PHE A 1 114 ? 3.014 -10.885 -10.125 1.00 94.50 114 PHE A N 1
ATOM 873 C CA . PHE A 1 114 ? 3.191 -9.497 -10.533 1.00 94.50 114 PHE A CA 1
ATOM 874 C C . PHE A 1 114 ? 4.519 -9.346 -11.266 1.00 94.50 114 PHE A C 1
ATOM 876 O O . PHE A 1 114 ? 5.497 -10.033 -10.970 1.00 94.50 114 PHE A O 1
ATOM 883 N N . SER A 1 115 ? 4.561 -8.430 -12.226 1.00 92.38 115 SER A N 1
ATOM 884 C CA . SER A 1 115 ? 5.800 -8.070 -12.902 1.00 92.38 115 SER A CA 1
ATOM 885 C C . SER A 1 115 ? 5.736 -6.659 -13.452 1.00 92.38 115 SER A C 1
ATOM 887 O O . SER A 1 115 ? 4.670 -6.193 -13.866 1.00 92.38 115 SER A O 1
ATOM 889 N N . GLY A 1 116 ? 6.883 -6.005 -13.527 1.00 87.25 116 GLY A N 1
ATOM 890 C CA . GLY A 1 116 ? 7.013 -4.722 -14.182 1.00 87.25 116 GLY A CA 1
ATOM 891 C C . GLY A 1 116 ? 8.403 -4.144 -14.018 1.00 87.25 116 GLY A C 1
ATOM 892 O O . GLY A 1 116 ? 9.354 -4.809 -13.619 1.00 87.25 116 GLY A O 1
ATOM 893 N N . VAL A 1 117 ? 8.500 -2.860 -14.324 1.00 84.38 117 VAL A N 1
ATOM 894 C CA . VAL A 1 117 ? 9.771 -2.151 -14.364 1.00 84.38 117 VAL A CA 1
ATOM 895 C C . VAL A 1 117 ? 9.956 -1.334 -13.092 1.00 84.38 117 VAL A C 1
ATOM 897 O O . VAL A 1 117 ? 9.090 -0.520 -12.757 1.00 84.38 117 VAL A O 1
ATOM 900 N N . ALA A 1 118 ? 11.103 -1.498 -12.439 1.00 82.50 118 ALA A N 1
ATOM 901 C CA . ALA A 1 118 ? 11.582 -0.589 -11.403 1.00 82.50 118 ALA A CA 1
ATOM 902 C C . ALA A 1 118 ? 12.858 0.114 -11.873 1.00 82.50 118 ALA A C 1
ATOM 904 O O . ALA A 1 118 ? 13.540 -0.351 -12.784 1.00 82.50 118 ALA A O 1
ATOM 905 N N . LEU A 1 119 ? 13.156 1.266 -11.276 1.00 83.81 119 LEU A N 1
ATOM 906 C CA . LEU A 1 119 ? 14.497 1.832 -11.380 1.00 83.81 119 LEU A CA 1
ATOM 907 C C . LEU A 1 119 ? 15.410 1.088 -10.411 1.00 83.81 119 LEU A C 1
ATOM 909 O O . LEU A 1 119 ? 14.930 0.541 -9.414 1.00 83.81 119 LEU A O 1
ATOM 913 N N . GLU A 1 120 ? 16.706 1.113 -10.683 1.00 85.56 120 GLU A N 1
ATOM 914 C CA . GLU A 1 120 ? 17.691 0.629 -9.726 1.00 85.56 120 GLU A CA 1
ATOM 915 C C . GLU A 1 120 ? 17.578 1.358 -8.378 1.00 85.56 120 GLU A C 1
ATOM 917 O O . GLU A 1 120 ? 17.069 2.482 -8.289 1.00 85.56 120 GLU A O 1
ATOM 922 N N . GLY A 1 121 ? 18.031 0.693 -7.322 1.00 88.69 121 GLY A N 1
ATOM 923 C CA . GLY A 1 121 ? 18.132 1.256 -5.984 1.00 88.69 121 GLY A CA 1
ATOM 924 C C . GLY A 1 121 ? 17.440 0.424 -4.912 1.00 88.69 121 GLY A C 1
ATOM 925 O O . GLY A 1 121 ? 17.044 -0.724 -5.113 1.00 88.69 121 GLY A O 1
ATOM 926 N N . THR A 1 122 ? 17.288 1.039 -3.741 1.00 92.19 122 THR A N 1
ATOM 927 C CA . THR A 1 122 ? 16.792 0.376 -2.534 1.00 92.19 122 THR A CA 1
ATOM 928 C C . THR A 1 122 ? 15.347 0.756 -2.232 1.00 92.19 122 THR A C 1
ATOM 930 O O . THR A 1 122 ? 14.980 1.934 -2.199 1.00 92.19 122 THR A O 1
ATOM 933 N N . TYR A 1 123 ? 14.516 -0.250 -1.967 1.00 93.00 123 TYR A N 1
ATOM 934 C CA . TYR A 1 123 ? 13.076 -0.100 -1.781 1.00 93.00 123 TYR A CA 1
ATOM 935 C C . TYR A 1 123 ? 12.588 -0.833 -0.534 1.00 93.00 123 TYR A C 1
ATOM 937 O O . TYR A 1 123 ? 13.091 -1.891 -0.170 1.00 93.00 123 TYR A O 1
ATOM 945 N N . ARG A 1 124 ? 11.536 -0.312 0.095 1.00 94.25 124 ARG A N 1
ATOM 946 C CA . ARG A 1 124 ? 10.645 -1.117 0.943 1.00 94.25 124 ARG A CA 1
ATOM 947 C C . ARG A 1 124 ? 9.413 -1.463 0.135 1.00 94.25 124 ARG A C 1
ATOM 949 O O . ARG A 1 124 ? 8.875 -0.583 -0.532 1.00 94.25 124 ARG A O 1
ATOM 956 N N . LEU A 1 125 ? 8.956 -2.706 0.212 1.00 94.81 125 LEU A N 1
ATOM 957 C CA . LEU A 1 125 ? 7.730 -3.100 -0.475 1.00 94.81 125 LEU A CA 1
ATOM 958 C C . LEU A 1 125 ? 6.552 -2.998 0.483 1.00 94.81 125 LEU A C 1
ATOM 960 O O . LEU A 1 125 ? 6.514 -3.724 1.479 1.00 94.81 125 LEU A O 1
ATOM 964 N N . SER A 1 126 ? 5.605 -2.119 0.176 1.00 93.25 126 SER A N 1
ATOM 965 C CA . SER A 1 126 ? 4.289 -2.108 0.802 1.00 93.25 126 SER A CA 1
ATOM 966 C C . SER A 1 126 ? 3.320 -2.976 0.001 1.00 93.25 126 SER A C 1
ATOM 968 O O . SER A 1 126 ? 3.386 -3.077 -1.227 1.00 93.25 126 SER A O 1
ATOM 970 N N . LEU A 1 127 ? 2.415 -3.630 0.718 1.00 93.44 127 LEU A N 1
ATOM 971 C CA . LEU A 1 127 ? 1.339 -4.440 0.171 1.00 93.44 127 LEU A CA 1
ATOM 972 C C . LEU A 1 127 ? 0.011 -3.822 0.579 1.00 93.44 127 LEU A C 1
ATOM 974 O O . LEU A 1 127 ? -0.215 -3.592 1.763 1.00 93.44 127 LEU A O 1
ATOM 978 N N . PHE A 1 128 ? -0.877 -3.600 -0.385 1.00 91.44 128 PHE A N 1
ATOM 979 C CA . PHE A 1 128 ? -2.279 -3.292 -0.124 1.00 91.44 128 PHE A CA 1
ATOM 980 C C . PHE A 1 128 ? -3.110 -4.466 -0.619 1.00 91.44 128 PHE A C 1
ATOM 982 O O . PHE A 1 128 ? -3.254 -4.687 -1.823 1.00 91.44 128 PHE A O 1
ATOM 989 N N . LEU A 1 129 ? -3.626 -5.238 0.330 1.00 88.25 129 LEU A N 1
ATOM 990 C CA . LEU A 1 129 ? -4.396 -6.456 0.078 1.00 88.25 129 LEU A CA 1
ATOM 991 C C . LEU A 1 129 ? -5.877 -6.175 -0.262 1.00 88.25 129 LEU A C 1
ATOM 993 O O . LEU A 1 129 ? -6.632 -7.100 -0.539 1.00 88.25 129 LEU A O 1
ATOM 997 N N . GLY A 1 130 ? -6.287 -4.903 -0.247 1.00 83.25 130 GLY A N 1
ATOM 998 C CA . GLY A 1 130 ? -7.627 -4.413 -0.559 1.00 83.25 130 GLY A CA 1
ATOM 999 C C . GLY A 1 130 ? -7.731 -2.903 -0.312 1.00 83.25 130 GLY A C 1
ATOM 1000 O O . GLY A 1 130 ? -6.717 -2.231 -0.121 1.00 83.25 130 GLY A O 1
ATOM 1001 N N . ASP A 1 131 ? -8.954 -2.369 -0.284 1.00 77.62 131 ASP A N 1
ATOM 1002 C CA . ASP A 1 131 ? -9.199 -0.914 -0.250 1.00 77.62 131 ASP A CA 1
ATOM 1003 C C . ASP A 1 131 ? -9.203 -0.287 1.156 1.00 77.62 131 ASP A C 1
ATOM 1005 O O . ASP A 1 131 ? -9.320 0.930 1.304 1.00 77.62 131 ASP A O 1
ATOM 1009 N N . THR A 1 132 ? -9.081 -1.100 2.206 1.00 71.06 132 THR A N 1
ATOM 1010 C CA . THR A 1 132 ? -9.138 -0.650 3.603 1.00 71.06 132 THR A CA 1
ATOM 1011 C C . THR A 1 132 ? -7.742 -0.581 4.241 1.00 71.06 132 THR A C 1
ATOM 1013 O O . THR A 1 132 ? -6.866 -1.382 3.909 1.00 71.06 132 THR A O 1
ATOM 1016 N N . PRO A 1 133 ? -7.501 0.331 5.206 1.00 70.62 133 PRO A N 1
ATOM 1017 C CA . PRO A 1 133 ? -6.195 0.462 5.862 1.00 70.62 133 PRO A CA 1
ATOM 1018 C C . PRO A 1 133 ? -5.701 -0.802 6.586 1.00 70.62 133 PRO A C 1
ATOM 1020 O O . PRO A 1 133 ? -4.494 -1.001 6.699 1.00 70.62 133 PRO A O 1
ATOM 1023 N N . CYS A 1 134 ? -6.600 -1.679 7.050 1.00 77.31 134 CYS A N 1
ATOM 1024 C CA . CYS A 1 134 ? -6.227 -2.949 7.688 1.00 77.31 134 CYS A CA 1
ATOM 1025 C C . CYS A 1 134 ? -5.523 -3.930 6.733 1.00 77.31 134 CYS A C 1
ATOM 1027 O O . CYS A 1 134 ? -4.801 -4.815 7.194 1.00 77.31 134 CYS A O 1
ATOM 1029 N N . HIS A 1 135 ? -5.686 -3.739 5.420 1.00 80.38 135 HIS A N 1
ATOM 1030 C CA . HIS A 1 135 ? -5.027 -4.510 4.370 1.00 80.38 135 HIS A CA 1
ATOM 1031 C C . HIS A 1 135 ? -3.625 -3.998 4.008 1.00 80.38 135 HIS A C 1
ATOM 1033 O O . HIS A 1 135 ? -3.007 -4.545 3.095 1.00 80.38 135 HIS A O 1
ATOM 1039 N N . LEU A 1 136 ? -3.117 -2.953 4.670 1.00 83.75 136 LEU A N 1
ATOM 1040 C CA . LEU A 1 136 ? -1.735 -2.517 4.486 1.00 83.75 136 LEU A CA 1
ATOM 1041 C C . LEU A 1 136 ? -0.786 -3.498 5.180 1.00 83.75 136 LEU A C 1
ATOM 1043 O O . LEU A 1 136 ? -1.032 -3.871 6.320 1.00 83.75 136 LEU A O 1
ATOM 1047 N N . GLY A 1 137 ? 0.327 -3.856 4.552 1.00 89.00 137 GLY A N 1
ATOM 1048 C CA . GLY A 1 137 ? 1.453 -4.539 5.189 1.00 89.00 137 GLY A CA 1
ATOM 1049 C C . GLY A 1 137 ? 2.731 -4.390 4.375 1.00 89.00 137 GLY A C 1
ATOM 1050 O O . GLY A 1 137 ? 2.800 -3.550 3.479 1.00 89.00 137 GLY A O 1
ATOM 1051 N N . TRP A 1 138 ? 3.749 -5.180 4.699 1.00 92.56 138 TRP A N 1
ATOM 1052 C CA . TRP A 1 138 ? 5.097 -5.010 4.162 1.00 92.56 138 TRP A CA 1
ATOM 1053 C C . TRP A 1 138 ? 5.760 -6.337 3.818 1.00 92.56 138 TRP A C 1
ATOM 1055 O O . TRP A 1 138 ? 5.382 -7.392 4.323 1.00 92.56 138 TRP A O 1
ATOM 1065 N N . TYR A 1 139 ? 6.787 -6.279 2.977 1.00 95.00 139 TYR A N 1
ATOM 1066 C CA . TYR A 1 139 ? 7.665 -7.417 2.735 1.00 95.00 139 TYR A CA 1
ATOM 1067 C C . TYR A 1 139 ? 8.678 -7.583 3.876 1.00 95.00 139 TYR A C 1
ATOM 1069 O O . TYR A 1 139 ? 9.453 -6.676 4.186 1.00 95.00 139 TYR A O 1
ATOM 1077 N N . GLY A 1 140 ? 8.662 -8.759 4.496 1.00 94.00 140 GLY A N 1
ATOM 1078 C CA . GLY A 1 140 ? 9.531 -9.193 5.588 1.00 94.00 140 GLY A CA 1
ATOM 1079 C C . GLY A 1 140 ? 10.702 -10.073 5.143 1.00 94.00 140 GLY A C 1
ATOM 1080 O O . GLY A 1 140 ? 11.323 -10.718 5.982 1.00 94.00 140 GLY A O 1
ATOM 1081 N N . GLY A 1 141 ? 11.015 -10.130 3.843 1.00 92.44 141 GLY A N 1
ATOM 1082 C CA . GLY A 1 141 ? 12.120 -10.949 3.346 1.00 92.44 141 GLY A CA 1
ATOM 1083 C C . GLY A 1 141 ? 11.746 -12.429 3.311 1.00 92.44 141 GLY A C 1
ATOM 1084 O O . GLY A 1 141 ? 10.698 -12.793 2.783 1.00 92.44 141 GLY A O 1
ATOM 1085 N N . ALA A 1 142 ? 12.588 -13.281 3.900 1.00 89.69 142 ALA A N 1
ATOM 1086 C CA . ALA A 1 142 ? 12.370 -14.731 3.941 1.00 89.69 142 ALA A CA 1
ATOM 1087 C C . ALA A 1 142 ? 11.078 -15.136 4.677 1.00 89.69 142 ALA A C 1
ATOM 1089 O O . ALA A 1 142 ? 10.481 -16.156 4.345 1.00 89.69 142 ALA A O 1
ATOM 1090 N N . GLU A 1 143 ? 10.622 -14.315 5.626 1.00 90.06 143 GLU A N 1
ATOM 1091 C CA . GLU A 1 143 ? 9.371 -14.530 6.365 1.00 90.06 143 GLU A CA 1
ATOM 1092 C C . GLU A 1 143 ? 8.119 -14.167 5.537 1.00 90.06 143 GLU A C 1
ATOM 1094 O O . GLU A 1 143 ? 6.990 -14.395 5.968 1.00 90.06 143 GLU A O 1
ATOM 1099 N N . GLY A 1 144 ? 8.287 -13.603 4.334 1.00 93.69 144 GLY A N 1
ATOM 1100 C CA . GLY A 1 144 ? 7.185 -13.237 3.449 1.00 93.69 144 GLY A CA 1
ATOM 1101 C C . GLY A 1 144 ? 6.521 -11.926 3.862 1.00 93.69 144 GLY A C 1
ATOM 1102 O O . GLY A 1 144 ? 7.093 -10.854 3.679 1.00 93.69 144 GLY A O 1
ATOM 1103 N N . TYR A 1 145 ? 5.284 -11.982 4.346 1.00 92.81 145 TYR A N 1
ATOM 1104 C CA . TYR A 1 145 ? 4.525 -10.807 4.780 1.00 92.81 145 TYR A CA 1
ATOM 1105 C C . TYR A 1 145 ? 4.851 -10.412 6.222 1.00 92.81 145 TYR A C 1
ATOM 1107 O O . TYR A 1 145 ? 4.905 -11.257 7.112 1.00 92.81 145 TYR A O 1
ATOM 1115 N N . THR A 1 146 ? 4.950 -9.110 6.486 1.00 88.81 146 THR A N 1
ATOM 1116 C CA . THR A 1 146 ? 4.994 -8.583 7.847 1.00 88.81 146 THR A CA 1
ATOM 1117 C C . THR A 1 146 ? 4.101 -7.366 8.056 1.00 88.81 146 THR A C 1
ATOM 1119 O O . THR A 1 146 ? 3.961 -6.470 7.225 1.00 88.81 146 THR A O 1
ATOM 1122 N N . ALA A 1 147 ? 3.512 -7.349 9.242 1.00 81.06 147 ALA A N 1
ATOM 1123 C CA . ALA A 1 147 ? 2.823 -6.229 9.853 1.00 81.06 147 ALA A CA 1
ATOM 1124 C C . ALA A 1 147 ? 3.788 -5.232 10.517 1.00 81.06 147 ALA A C 1
ATOM 1126 O O . ALA A 1 147 ? 3.460 -4.055 10.659 1.00 81.06 147 ALA A O 1
ATOM 1127 N N . SER A 1 148 ? 4.958 -5.724 10.935 1.00 79.75 148 SER A N 1
ATOM 1128 C CA . SER A 1 148 ? 5.791 -5.081 11.939 1.00 79.75 148 SER A CA 1
ATOM 1129 C C . SER A 1 148 ? 6.979 -4.359 11.326 1.00 79.75 148 SER A C 1
ATOM 1131 O O . SER A 1 148 ? 7.837 -4.953 10.664 1.00 79.75 148 SER A O 1
ATOM 1133 N N . ARG A 1 149 ? 7.068 -3.058 11.607 1.00 78.38 149 ARG A N 1
ATOM 1134 C CA . ARG A 1 149 ? 8.096 -2.167 11.054 1.00 78.38 149 ARG A CA 1
ATOM 1135 C C . ARG A 1 149 ? 9.544 -2.637 11.280 1.00 78.38 149 ARG A C 1
ATOM 1137 O O . ARG A 1 149 ? 10.319 -2.559 10.328 1.00 78.38 149 ARG A O 1
ATOM 1144 N N . PRO A 1 150 ? 9.940 -3.137 12.468 1.00 84.00 150 PRO A N 1
ATOM 1145 C CA . PRO A 1 150 ? 11.304 -3.619 12.707 1.00 84.00 150 PRO A CA 1
ATOM 1146 C C . PRO A 1 150 ? 11.714 -4.815 11.840 1.00 84.00 150 PRO A C 1
ATOM 1148 O O . PRO A 1 150 ? 12.901 -5.082 11.706 1.00 84.00 150 PRO A O 1
ATOM 1151 N N . THR A 1 151 ? 10.745 -5.532 11.269 1.00 88.44 151 THR A N 1
ATOM 1152 C CA . THR A 1 151 ? 10.980 -6.731 10.448 1.00 88.44 151 THR A CA 1
ATOM 1153 C C . THR A 1 151 ? 10.856 -6.468 8.948 1.00 88.44 151 THR A C 1
ATOM 1155 O O . THR A 1 151 ? 10.988 -7.392 8.151 1.00 88.44 151 THR A O 1
ATOM 1158 N N . ILE A 1 152 ? 10.601 -5.217 8.542 1.00 91.81 152 ILE A N 1
ATOM 1159 C CA . ILE A 1 152 ? 10.542 -4.858 7.124 1.00 91.81 152 ILE A CA 1
ATOM 1160 C C . ILE A 1 152 ? 11.920 -5.068 6.509 1.00 91.81 152 ILE A C 1
ATOM 1162 O O . ILE A 1 152 ? 12.919 -4.516 6.973 1.00 91.81 152 ILE A O 1
ATOM 1166 N N . THR A 1 153 ? 11.952 -5.822 5.419 1.00 94.56 153 THR A N 1
ATOM 1167 C CA . THR A 1 153 ? 13.164 -6.021 4.633 1.00 94.56 153 THR A CA 1
ATOM 1168 C C . THR A 1 153 ? 13.274 -4.943 3.561 1.00 94.56 153 THR A C 1
ATOM 1170 O O . THR A 1 153 ? 12.305 -4.614 2.873 1.00 94.56 153 THR A O 1
ATOM 1173 N N . VAL A 1 154 ? 14.478 -4.389 3.417 1.00 93.38 154 VAL A N 1
ATOM 1174 C CA . VAL A 1 154 ? 14.831 -3.510 2.300 1.00 93.38 154 VAL A CA 1
ATOM 1175 C C . VAL A 1 154 ? 15.272 -4.387 1.134 1.00 93.38 154 VAL A C 1
ATOM 1177 O O . VAL A 1 154 ? 16.179 -5.204 1.275 1.00 93.38 154 VAL A O 1
ATOM 1180 N N . LEU A 1 155 ? 14.605 -4.226 -0.002 1.00 90.88 155 LEU A N 1
ATOM 1181 C CA . LEU A 1 155 ? 14.951 -4.869 -1.258 1.00 90.88 155 LEU A CA 1
ATOM 1182 C C . LEU A 1 155 ? 15.949 -3.992 -2.012 1.00 90.88 155 LEU A C 1
ATOM 1184 O O . LEU A 1 155 ? 15.682 -2.810 -2.229 1.00 90.88 155 LEU A O 1
ATOM 1188 N N . ASP A 1 156 ? 17.054 -4.587 -2.443 1.00 90.25 156 ASP A N 1
ATOM 1189 C CA . ASP A 1 156 ? 17.995 -3.964 -3.369 1.00 90.25 156 ASP A CA 1
ATOM 1190 C C . ASP A 1 156 ? 17.708 -4.448 -4.796 1.00 90.25 156 ASP A C 1
ATOM 1192 O O . ASP A 1 156 ? 17.600 -5.652 -5.042 1.00 90.25 156 ASP A O 1
ATOM 1196 N N . ILE A 1 157 ? 17.521 -3.507 -5.719 1.00 87.12 157 ILE A N 1
ATOM 1197 C CA . ILE A 1 157 ? 17.267 -3.768 -7.136 1.00 87.12 157 ILE A CA 1
ATOM 1198 C C . ILE A 1 157 ? 18.472 -3.231 -7.913 1.00 87.12 157 ILE A C 1
ATOM 1200 O O . ILE A 1 157 ? 18.537 -2.022 -8.141 1.00 87.12 157 ILE A O 1
ATOM 1204 N N . PRO A 1 158 ? 19.431 -4.080 -8.320 1.00 82.75 158 PRO A N 1
ATOM 1205 C CA . PRO A 1 158 ? 20.534 -3.634 -9.165 1.00 82.75 158 PRO A CA 1
ATOM 1206 C C . PRO A 1 158 ? 20.070 -3.399 -10.612 1.00 82.75 158 PRO A C 1
ATOM 1208 O O . PRO A 1 158 ? 19.017 -3.898 -11.020 1.00 82.75 158 PRO A O 1
ATOM 1211 N N . GLU A 1 159 ? 20.869 -2.648 -11.374 1.00 74.12 159 GLU A N 1
ATOM 1212 C CA . GLU A 1 159 ? 20.594 -2.151 -12.736 1.00 74.12 159 GLU A CA 1
ATOM 1213 C C . GLU A 1 159 ? 20.109 -3.236 -13.721 1.00 74.12 159 GLU A C 1
ATOM 1215 O O . GLU A 1 159 ? 19.246 -3.000 -14.563 1.00 74.12 159 GLU A O 1
ATOM 1220 N N . ASP A 1 160 ? 20.599 -4.458 -13.557 1.00 66.56 160 ASP A N 1
ATOM 1221 C CA . ASP A 1 160 ? 20.421 -5.595 -14.455 1.00 66.56 160 ASP A CA 1
ATOM 1222 C C . ASP A 1 160 ? 19.761 -6.811 -13.768 1.00 66.56 160 ASP A C 1
ATOM 1224 O O . ASP A 1 160 ? 19.717 -7.918 -14.317 1.00 66.56 160 ASP A O 1
ATOM 1228 N N . ALA A 1 161 ? 19.169 -6.620 -12.580 1.00 66.88 161 ALA A N 1
ATOM 1229 C CA . ALA A 1 161 ? 18.460 -7.696 -11.889 1.00 66.88 161 ALA A CA 1
ATOM 1230 C C . ALA A 1 161 ? 17.106 -8.045 -12.505 1.00 66.88 161 ALA A C 1
ATOM 1232 O O . ALA A 1 161 ? 16.278 -7.198 -12.856 1.00 66.88 161 ALA A O 1
ATOM 1233 N N . ARG A 1 162 ? 16.837 -9.351 -12.456 1.00 64.56 162 ARG A N 1
ATOM 1234 C CA . ARG A 1 162 ? 15.487 -9.886 -12.301 1.00 64.56 162 ARG A CA 1
ATOM 1235 C C . ARG A 1 162 ? 15.309 -10.314 -10.856 1.00 64.56 162 ARG A C 1
ATOM 1237 O O . ARG A 1 162 ? 15.963 -11.257 -10.414 1.00 64.56 162 ARG A O 1
ATOM 1244 N N . SER A 1 163 ? 14.445 -9.626 -10.124 1.00 72.75 163 SER A N 1
ATOM 1245 C CA . SER A 1 163 ? 14.023 -10.094 -8.804 1.00 72.75 163 SER A CA 1
ATOM 1246 C C . SER A 1 163 ? 12.906 -11.120 -8.983 1.00 72.75 163 SER A C 1
ATOM 1248 O O . SER A 1 163 ? 12.002 -10.884 -9.782 1.00 72.75 163 SER A O 1
ATOM 1250 N N . ASP A 1 164 ? 12.969 -12.232 -8.250 1.00 83.06 164 ASP A N 1
ATOM 1251 C CA . ASP A 1 164 ? 11.855 -13.175 -8.099 1.00 83.06 164 ASP A CA 1
ATOM 1252 C C . ASP A 1 164 ? 11.427 -13.175 -6.631 1.00 83.06 164 ASP A C 1
ATOM 1254 O O . ASP A 1 164 ? 12.019 -13.830 -5.772 1.00 83.06 164 ASP A O 1
ATOM 1258 N N . ILE A 1 165 ? 10.477 -12.298 -6.320 1.00 91.62 165 ILE A N 1
ATOM 1259 C CA . ILE A 1 165 ? 10.060 -12.003 -4.951 1.00 91.62 165 ILE A CA 1
ATOM 1260 C C . ILE A 1 165 ? 8.868 -12.886 -4.608 1.00 91.62 165 ILE A C 1
ATOM 1262 O O . ILE A 1 165 ? 7.809 -12.775 -5.221 1.00 91.62 165 ILE A O 1
ATOM 1266 N N . VAL A 1 166 ? 8.997 -13.713 -3.576 1.00 93.38 166 VAL A N 1
ATOM 1267 C CA . VAL A 1 166 ? 7.878 -14.511 -3.065 1.00 93.38 166 VAL A CA 1
ATOM 1268 C C . VAL A 1 166 ? 7.400 -13.911 -1.753 1.00 93.38 166 VAL A C 1
ATOM 1270 O O . VAL A 1 166 ? 8.167 -13.797 -0.799 1.00 93.38 166 VAL A O 1
ATOM 1273 N N . ILE A 1 167 ? 6.125 -13.529 -1.700 1.00 95.62 167 ILE A N 1
ATOM 1274 C CA . ILE A 1 167 ? 5.498 -12.970 -0.503 1.00 95.62 167 ILE A CA 1
ATOM 1275 C C . ILE A 1 167 ? 4.369 -13.894 -0.061 1.00 95.62 167 ILE A C 1
ATOM 1277 O O . ILE A 1 167 ? 3.284 -13.897 -0.643 1.00 95.62 167 ILE A O 1
ATOM 1281 N N . THR A 1 168 ? 4.621 -14.666 0.991 1.00 95.44 168 THR A N 1
ATOM 1282 C CA . THR A 1 168 ? 3.612 -15.541 1.592 1.00 95.44 168 THR A CA 1
ATOM 1283 C C . THR A 1 168 ? 2.831 -14.785 2.659 1.00 95.44 168 THR A C 1
ATOM 1285 O O . THR A 1 168 ? 3.407 -14.262 3.613 1.00 95.44 168 THR A O 1
ATOM 1288 N N . LEU A 1 169 ? 1.512 -14.729 2.502 1.00 93.00 169 LEU A N 1
ATOM 1289 C CA . LEU A 1 169 ? 0.581 -14.188 3.478 1.00 93.00 169 LEU A CA 1
ATOM 1290 C C . LEU A 1 169 ? 0.252 -15.257 4.538 1.00 93.00 169 LEU A C 1
ATOM 1292 O O . LEU A 1 169 ? 0.034 -16.416 4.177 1.00 93.00 169 LEU A O 1
ATOM 1296 N N . PRO A 1 170 ? 0.139 -14.888 5.828 1.00 88.12 170 PRO A N 1
ATOM 1297 C CA . PRO A 1 170 ? -0.245 -15.826 6.888 1.00 88.12 170 PRO A CA 1
ATOM 1298 C C . PRO A 1 170 ? -1.694 -16.327 6.769 1.00 88.12 170 PRO A C 1
ATOM 1300 O O . PRO A 1 170 ? -2.027 -17.376 7.308 1.00 88.12 170 PRO A O 1
ATOM 1303 N N . GLN A 1 171 ? -2.551 -15.578 6.075 1.00 87.56 171 GLN A N 1
ATOM 1304 C CA . GLN A 1 171 ? -3.954 -15.888 5.789 1.00 87.56 171 GLN A CA 1
ATOM 1305 C C . GLN A 1 171 ? -4.368 -15.170 4.500 1.00 87.56 171 GLN A C 1
ATOM 1307 O O . GLN A 1 171 ? -3.625 -14.302 4.023 1.00 87.56 171 GLN A O 1
ATOM 1312 N N . PHE A 1 172 ? -5.516 -15.511 3.913 1.00 84.94 172 PHE A N 1
ATOM 1313 C CA . PHE A 1 172 ? -5.975 -14.801 2.718 1.00 84.94 172 PHE A CA 1
ATOM 1314 C C . PHE A 1 172 ? -6.277 -13.334 3.040 1.00 84.94 172 PHE A C 1
ATOM 1316 O O . PHE A 1 172 ? -6.647 -12.993 4.164 1.00 84.94 172 PHE A O 1
ATOM 1323 N N . ALA A 1 173 ? -6.146 -12.454 2.043 1.00 79.69 173 ALA A N 1
ATOM 1324 C CA . ALA A 1 173 ? -6.416 -11.021 2.201 1.00 79.69 173 ALA A CA 1
ATOM 1325 C C . ALA A 1 173 ? -7.783 -10.749 2.858 1.00 79.69 173 ALA A C 1
ATOM 1327 O O . ALA A 1 173 ? -7.873 -9.986 3.816 1.00 79.69 173 ALA A O 1
ATOM 1328 N N . SER A 1 174 ? -8.820 -11.463 2.408 1.00 79.38 174 SER A N 1
ATOM 1329 C CA . SER A 1 174 ? -10.191 -11.388 2.928 1.00 79.38 174 SER A CA 1
ATOM 1330 C C . SER A 1 174 ? -10.337 -11.793 4.397 1.00 79.38 174 SER A C 1
ATOM 1332 O O . SER A 1 174 ? -11.343 -11.477 5.022 1.00 79.38 174 SER A O 1
ATOM 1334 N N . GLU A 1 175 ? -9.358 -12.506 4.948 1.00 84.00 175 GLU A N 1
ATOM 1335 C CA . GLU A 1 175 ? -9.357 -13.014 6.319 1.00 84.00 175 GLU A CA 1
ATOM 1336 C C . GLU A 1 175 ? -8.490 -12.154 7.249 1.00 84.00 175 GLU A C 1
ATOM 1338 O O . GLU A 1 175 ? -8.459 -12.398 8.455 1.00 84.00 175 GLU A O 1
ATOM 1343 N N . MET A 1 176 ? -7.791 -11.139 6.726 1.00 82.88 176 MET A N 1
ATOM 1344 C CA . MET A 1 176 ? -6.852 -10.331 7.513 1.00 82.88 176 MET A CA 1
ATOM 1345 C C . MET A 1 176 ? -7.494 -9.287 8.415 1.00 82.88 176 MET A C 1
ATOM 1347 O O . MET A 1 176 ? -6.884 -8.885 9.413 1.00 82.88 176 MET A O 1
ATOM 1351 N N . CYS A 1 177 ? -8.702 -8.848 8.080 1.00 87.50 177 CYS A N 1
ATOM 1352 C CA . CYS A 1 177 ? -9.377 -7.787 8.806 1.00 87.50 177 CYS A CA 1
ATOM 1353 C C . CYS A 1 177 ? -10.431 -8.329 9.771 1.00 87.50 177 CYS A C 1
ATOM 1355 O O . CYS A 1 177 ? -11.062 -9.360 9.539 1.00 87.50 177 CYS A O 1
ATOM 1357 N N . ARG A 1 178 ? -10.602 -7.609 10.872 1.00 89.75 178 ARG A N 1
ATOM 1358 C CA . ARG A 1 178 ? -11.682 -7.739 11.848 1.00 89.75 178 ARG A CA 1
ATOM 1359 C C . ARG A 1 178 ? -12.284 -6.373 12.084 1.00 89.75 178 ARG A C 1
ATOM 1361 O O . ARG A 1 178 ? -11.628 -5.356 11.865 1.00 89.75 178 ARG A O 1
ATOM 1368 N N . THR A 1 179 ? -13.506 -6.350 12.575 1.00 91.81 179 THR A N 1
ATOM 1369 C CA . THR A 1 179 ? -14.196 -5.104 12.878 1.00 91.81 179 THR A CA 1
ATOM 1370 C C . THR A 1 179 ? -14.190 -4.851 14.384 1.00 91.81 179 THR A C 1
ATOM 1372 O O . THR A 1 179 ? -14.564 -5.711 15.182 1.00 91.81 179 THR A O 1
ATOM 1375 N N . ILE A 1 180 ? -13.787 -3.644 14.790 1.00 91.12 180 ILE A N 1
ATOM 1376 C CA . ILE A 1 180 ? -14.122 -3.088 16.106 1.00 91.12 180 ILE A CA 1
ATOM 1377 C C . ILE A 1 180 ? -15.381 -2.249 15.922 1.00 91.12 180 ILE A C 1
ATOM 1379 O O . ILE A 1 180 ? -15.355 -1.255 15.197 1.00 91.12 180 ILE A O 1
ATOM 1383 N N . SER A 1 181 ? -16.474 -2.624 16.577 1.00 93.81 181 SER A N 1
ATOM 1384 C CA . SER A 1 181 ? -17.736 -1.892 16.523 1.00 93.81 181 SER A CA 1
ATOM 1385 C C . SER A 1 181 ? -18.263 -1.536 17.904 1.00 93.81 181 SER A C 1
ATOM 1387 O O . SER A 1 181 ? -18.025 -2.218 18.909 1.00 93.81 181 SER A O 1
ATOM 1389 N N . GLY A 1 182 ? -18.987 -0.426 17.954 1.00 92.19 182 GLY A N 1
ATOM 1390 C CA . GLY A 1 182 ? -19.411 0.147 19.212 1.00 92.19 182 GLY A CA 1
ATOM 1391 C C . GLY A 1 182 ? -20.305 1.360 19.060 1.00 92.19 182 GLY A C 1
ATOM 1392 O O . GLY A 1 182 ? -20.811 1.654 17.978 1.00 92.19 182 GLY A O 1
ATOM 1393 N N . ARG A 1 183 ? -20.489 2.056 20.178 1.00 91.88 183 ARG A N 1
ATOM 1394 C CA . ARG A 1 183 ? -21.265 3.288 20.276 1.00 91.88 183 ARG A CA 1
ATOM 1395 C C . ARG A 1 183 ? -20.540 4.341 21.099 1.00 91.88 183 ARG A C 1
ATOM 1397 O O . ARG A 1 183 ? -19.889 4.027 22.098 1.00 91.88 183 ARG A O 1
ATOM 1404 N N . LEU A 1 184 ? -20.705 5.585 20.686 1.00 89.12 184 LEU A N 1
ATOM 1405 C CA . LEU A 1 184 ? -20.347 6.774 21.433 1.00 89.12 184 LEU A CA 1
ATOM 1406 C C . LEU A 1 184 ? -21.564 7.230 22.227 1.00 89.12 184 LEU A C 1
ATOM 1408 O O . LEU A 1 184 ? -22.654 7.375 21.670 1.00 89.12 184 LEU A O 1
ATOM 1412 N N . VAL A 1 185 ? -21.383 7.458 23.518 1.00 87.81 185 VAL A N 1
ATOM 1413 C CA . VAL A 1 185 ? -22.436 7.964 24.403 1.00 87.81 185 VAL A CA 1
ATOM 1414 C C . VAL A 1 185 ? -21.908 9.131 25.219 1.00 87.81 185 VAL A C 1
ATOM 1416 O O . VAL A 1 185 ? -20.710 9.210 25.444 1.00 87.81 185 VAL A O 1
ATOM 1419 N N . ASP A 1 186 ? -22.759 10.039 25.670 1.00 86.31 186 ASP A N 1
ATOM 1420 C CA . ASP A 1 186 ? -22.386 11.065 26.640 1.00 86.31 186 ASP A CA 1
ATOM 1421 C C . ASP A 1 186 ? -22.328 10.503 28.075 1.00 86.31 186 ASP A C 1
ATOM 1423 O O . ASP A 1 186 ? -22.536 9.310 28.313 1.00 86.31 186 ASP A O 1
ATOM 1427 N N . GLY A 1 187 ? -22.042 11.365 29.055 1.00 82.38 187 GLY A N 1
ATOM 1428 C CA . GLY A 1 187 ? -22.002 10.989 30.474 1.00 82.38 187 GLY A CA 1
ATOM 1429 C C . GLY A 1 187 ? -23.325 10.456 31.046 1.00 82.38 187 GLY A C 1
ATOM 1430 O O . GLY A 1 187 ? -23.306 9.840 32.110 1.00 82.38 187 GLY A O 1
ATOM 1431 N N . GLU A 1 188 ? -24.450 10.658 30.358 1.00 87.56 188 GLU A N 1
ATOM 1432 C CA . GLU A 1 188 ? -25.779 10.161 30.737 1.00 87.56 188 GLU A CA 1
ATOM 1433 C C . GLU A 1 188 ? -26.135 8.851 30.011 1.00 87.56 188 GLU A C 1
ATOM 1435 O O . GLU A 1 188 ? -27.152 8.224 30.309 1.00 87.56 188 GLU A O 1
ATOM 1440 N N . GLY A 1 189 ? -25.281 8.395 29.088 1.00 85.62 189 GLY A N 1
ATOM 1441 C CA . GLY A 1 189 ? -25.508 7.203 28.273 1.00 85.62 189 GLY A CA 1
ATOM 1442 C C . GLY A 1 189 ? -26.343 7.461 27.015 1.00 85.62 189 GLY A C 1
ATOM 1443 O O . GLY A 1 189 ? -26.691 6.503 26.317 1.00 85.62 189 GLY A O 1
ATOM 1444 N N . THR A 1 190 ? -26.652 8.721 26.704 1.00 90.12 190 THR A N 1
ATOM 1445 C CA . THR A 1 190 ? -27.346 9.122 25.473 1.00 90.12 190 THR A CA 1
ATOM 1446 C C . THR A 1 190 ? -26.364 9.076 24.302 1.00 90.12 190 THR A C 1
ATOM 1448 O O . THR A 1 190 ? -25.199 9.413 24.498 1.00 90.12 190 THR A O 1
ATOM 1451 N N . PRO A 1 191 ? -26.768 8.666 23.083 1.00 89.38 191 PRO A N 1
ATOM 1452 C CA . PRO A 1 191 ? -25.890 8.719 21.916 1.00 89.38 191 PRO A CA 1
ATOM 1453 C C . PRO A 1 191 ? -25.214 10.082 21.748 1.00 89.38 191 PRO A C 1
ATOM 1455 O O . PRO A 1 191 ? -25.886 11.112 21.720 1.00 89.38 191 PRO A O 1
ATOM 1458 N N . TYR A 1 192 ? -23.889 10.087 21.618 1.00 83.81 192 TYR A N 1
ATOM 1459 C CA . TYR A 1 192 ? -23.145 11.311 21.336 1.00 83.81 192 TYR A CA 1
ATOM 1460 C C . TYR A 1 192 ? -23.236 11.607 19.832 1.00 83.81 192 TYR A C 1
ATOM 1462 O O . TYR A 1 192 ? -22.689 10.864 19.019 1.00 83.81 192 TYR A O 1
ATOM 1470 N N . THR A 1 193 ? -23.985 12.651 19.464 1.00 74.19 193 THR A N 1
ATOM 1471 C CA . THR A 1 193 ? -24.398 12.924 18.072 1.00 74.19 193 THR A CA 1
ATOM 1472 C C . THR A 1 193 ? -23.550 13.960 17.338 1.00 74.19 193 THR A C 1
ATOM 1474 O O . THR A 1 193 ? -23.718 14.143 16.134 1.00 74.19 193 THR A O 1
ATOM 1477 N N . GLU A 1 194 ? -22.671 14.684 18.032 1.00 75.06 194 GLU A N 1
ATOM 1478 C CA . GLU A 1 194 ? -21.614 15.429 17.344 1.00 75.06 194 GLU A CA 1
ATOM 1479 C C . GLU A 1 194 ? -20.625 14.385 16.833 1.00 75.06 194 GLU A C 1
ATOM 1481 O O . GLU A 1 194 ? -20.185 13.595 17.652 1.00 75.06 194 GLU A O 1
ATOM 1486 N N . PRO A 1 195 ? -20.300 14.295 15.536 1.00 65.44 195 PRO A N 1
ATOM 1487 C CA . PRO A 1 195 ? -19.517 13.175 15.027 1.00 65.44 195 PRO A CA 1
ATOM 1488 C C . PRO A 1 195 ? -18.027 13.387 15.325 1.00 65.44 195 PRO A C 1
ATOM 1490 O O . PRO A 1 195 ? -17.384 14.179 14.625 1.00 65.44 195 PRO A O 1
ATOM 1493 N N . PRO A 1 196 ? -17.413 12.716 16.323 1.00 75.06 196 PRO A N 1
ATOM 1494 C CA . PRO A 1 196 ? -15.979 12.580 16.298 1.00 75.06 196 PRO A CA 1
ATOM 1495 C C . PRO A 1 196 ? -15.628 11.497 15.279 1.00 75.06 196 PRO A C 1
ATOM 1497 O O . PRO A 1 196 ? -16.281 10.456 15.148 1.00 75.06 196 PRO A O 1
ATOM 1500 N N . TRP A 1 197 ? -14.530 11.738 14.595 1.00 83.31 197 TRP A N 1
ATOM 1501 C CA . TRP A 1 197 ? -13.821 10.727 13.855 1.00 83.31 197 TRP A CA 1
ATOM 1502 C C . TRP A 1 197 ? -13.172 9.770 14.866 1.00 83.31 197 TRP A C 1
ATOM 1504 O O . TRP A 1 197 ? -12.270 10.151 15.620 1.00 83.31 197 TRP A O 1
ATOM 1514 N N . VAL A 1 198 ? -13.688 8.541 14.947 1.00 87.12 198 VAL A N 1
ATOM 1515 C CA . VAL A 1 198 ? -13.156 7.484 15.815 1.00 87.12 198 VAL A CA 1
ATOM 1516 C C . VAL A 1 198 ? -11.973 6.859 15.103 1.00 87.12 198 VAL A C 1
ATOM 1518 O O . VAL A 1 198 ? -12.108 6.425 13.963 1.00 87.12 198 VAL A O 1
ATOM 1521 N N . VAL A 1 199 ? -10.823 6.790 15.767 1.00 85.75 199 VAL A N 1
ATOM 1522 C CA . VAL A 1 199 ? -9.579 6.282 15.180 1.00 85.75 199 VAL A CA 1
ATOM 1523 C C . VAL A 1 199 ? -9.044 5.126 16.011 1.00 85.75 199 VAL A C 1
ATOM 1525 O O . VAL A 1 199 ? -8.974 5.220 17.235 1.00 85.75 199 VAL A O 1
ATOM 1528 N N . ALA A 1 200 ? -8.636 4.044 15.351 1.00 87.12 200 ALA A N 1
ATOM 1529 C CA . ALA A 1 200 ? -7.896 2.947 15.961 1.00 87.12 200 ALA A CA 1
ATOM 1530 C C . ALA A 1 200 ? -6.428 2.987 15.517 1.00 87.12 200 ALA A C 1
ATOM 1532 O O . ALA A 1 200 ? -6.109 2.856 14.332 1.00 87.12 200 ALA A O 1
ATOM 1533 N N . TRP A 1 201 ? -5.544 3.141 16.501 1.00 84.06 201 TRP A N 1
ATOM 1534 C CA . TRP A 1 201 ? -4.093 3.206 16.353 1.00 84.06 201 TRP A CA 1
ATOM 1535 C C . TRP A 1 201 ? -3.463 1.889 16.808 1.00 84.06 201 TRP A C 1
ATOM 1537 O O . TRP A 1 201 ? -3.677 1.507 17.960 1.00 84.06 201 TRP A O 1
ATOM 1547 N N . PRO A 1 202 ? -2.668 1.188 15.993 1.00 80.94 202 PRO A N 1
ATOM 1548 C CA . PRO A 1 202 ? -1.965 -0.000 16.458 1.00 80.94 202 PRO A CA 1
ATOM 1549 C C . PRO A 1 202 ? -0.927 0.384 17.526 1.00 80.94 202 PRO A C 1
ATOM 1551 O O . PRO A 1 202 ? -0.220 1.382 17.397 1.00 80.94 202 PRO A O 1
ATOM 1554 N N . VAL A 1 203 ? -0.823 -0.401 18.602 1.00 74.88 203 VAL A N 1
ATOM 1555 C CA . VAL A 1 203 ? 0.114 -0.124 19.711 1.00 74.88 203 VAL A CA 1
ATOM 1556 C C . VAL A 1 203 ? 1.561 -0.451 19.332 1.00 74.88 203 VAL A C 1
ATOM 1558 O O . VAL A 1 203 ? 2.475 0.262 19.741 1.00 74.88 203 VAL A O 1
ATOM 1561 N N . HIS A 1 204 ? 1.774 -1.512 18.551 1.00 66.62 204 HIS A N 1
ATOM 1562 C CA . HIS A 1 204 ? 3.113 -1.997 18.190 1.00 66.62 204 HIS A CA 1
ATOM 1563 C C . HIS A 1 204 ? 3.558 -1.600 16.776 1.00 66.62 204 HIS A C 1
ATOM 1565 O O . HIS A 1 204 ? 4.758 -1.552 16.511 1.00 66.62 204 HIS A O 1
ATOM 1571 N N . ASP A 1 205 ? 2.615 -1.222 15.911 1.00 61.00 205 ASP A N 1
ATOM 1572 C CA . ASP A 1 205 ? 2.876 -0.831 14.528 1.00 61.00 205 ASP A CA 1
ATOM 1573 C C . ASP A 1 205 ? 2.479 0.644 14.354 1.00 61.00 205 ASP A C 1
ATOM 1575 O O . ASP A 1 205 ? 1.311 0.970 14.191 1.00 61.00 205 ASP A O 1
ATOM 1579 N N . GLN A 1 206 ? 3.434 1.577 14.413 1.00 55.22 206 GLN A N 1
ATOM 1580 C CA . GLN A 1 206 ? 3.136 3.017 14.275 1.00 55.22 206 GLN A CA 1
ATOM 1581 C C . GLN A 1 206 ? 2.806 3.462 12.834 1.00 55.22 206 GLN A C 1
ATOM 1583 O O . GLN A 1 206 ? 2.822 4.654 12.533 1.00 55.22 206 GLN A O 1
ATOM 1588 N N . GLU A 1 207 ? 2.534 2.526 11.925 1.00 56.09 207 GLU A N 1
ATOM 1589 C CA . GLU A 1 207 ? 2.156 2.814 10.543 1.00 56.09 207 GLU A CA 1
ATOM 1590 C C . GLU A 1 207 ? 0.793 2.202 10.234 1.00 56.09 207 GLU A C 1
ATOM 1592 O O . GLU A 1 207 ? 0.578 1.002 10.392 1.00 56.09 207 GLU A O 1
ATOM 1597 N N . GLY A 1 208 ? -0.116 3.058 9.767 1.00 61.88 208 GLY A N 1
ATOM 1598 C CA . GLY A 1 208 ? -1.510 2.715 9.526 1.00 61.88 208 GLY A CA 1
ATOM 1599 C C . GLY A 1 208 ? -2.385 3.038 10.733 1.00 61.88 208 GLY A C 1
ATOM 1600 O O . GLY A 1 208 ? -2.141 2.598 11.848 1.00 61.88 208 GLY A O 1
ATOM 1601 N N . TYR A 1 209 ? -3.429 3.819 10.497 1.00 74.88 209 TYR A N 1
ATOM 1602 C CA . TYR A 1 209 ? -4.579 3.924 11.382 1.00 74.88 209 TYR A CA 1
ATOM 1603 C C . TYR A 1 209 ? -5.813 3.649 10.533 1.00 74.88 209 TYR A C 1
ATOM 1605 O O . TYR A 1 209 ? -5.814 3.865 9.319 1.00 74.88 209 TYR A O 1
ATOM 1613 N N . THR A 1 210 ? -6.870 3.173 11.169 1.00 82.69 210 THR A N 1
ATOM 1614 C CA . THR A 1 210 ? -8.198 3.166 10.560 1.00 82.69 210 THR A CA 1
ATOM 1615 C C . THR A 1 210 ? -9.045 4.166 11.318 1.00 82.69 210 THR A C 1
ATOM 1617 O O . THR A 1 210 ? -8.902 4.304 12.534 1.00 82.69 210 THR A O 1
ATOM 1620 N N . GLY A 1 211 ? -9.892 4.899 10.613 1.00 86.50 211 GLY A N 1
ATOM 1621 C CA . GLY A 1 211 ? -10.757 5.863 11.260 1.00 86.50 211 GLY A CA 1
ATOM 1622 C C . GLY A 1 211 ? -12.038 6.074 10.487 1.00 86.50 211 GLY A C 1
ATOM 1623 O O . GLY A 1 211 ? -12.037 6.067 9.254 1.00 86.50 211 GLY A O 1
ATOM 1624 N N . LYS A 1 212 ? -13.129 6.275 11.218 1.00 88.69 212 LYS A N 1
ATOM 1625 C CA . LYS A 1 212 ? -14.454 6.495 10.651 1.00 88.69 212 LYS A CA 1
ATOM 1626 C C . LYS A 1 212 ? -15.267 7.402 11.557 1.00 88.69 212 LYS A C 1
ATOM 1628 O O . LYS A 1 212 ? -15.133 7.348 12.778 1.00 88.69 212 LYS A O 1
ATOM 1633 N N . ASP A 1 213 ? -16.111 8.217 10.946 1.00 89.25 213 ASP A N 1
ATOM 1634 C CA . ASP A 1 213 ? -17.101 8.983 11.689 1.00 89.25 213 ASP A CA 1
ATOM 1635 C C . ASP A 1 213 ? -18.125 8.033 12.310 1.00 89.25 213 ASP A C 1
ATOM 1637 O O . ASP A 1 213 ? -18.546 7.052 11.681 1.00 89.25 213 ASP A O 1
ATOM 1641 N N . ALA A 1 214 ? -18.519 8.327 13.547 1.00 88.62 214 ALA A N 1
ATOM 1642 C CA . ALA A 1 214 ? -19.711 7.721 14.114 1.00 88.62 214 ALA A CA 1
ATOM 1643 C C . ALA A 1 214 ? -20.962 8.241 13.387 1.00 88.62 214 ALA A C 1
ATOM 1645 O O . ALA A 1 214 ? -21.002 9.384 12.925 1.00 88.62 214 ALA A O 1
ATOM 1646 N N . ASP A 1 215 ? -21.982 7.395 13.270 1.00 90.31 215 ASP A N 1
ATOM 1647 C CA . ASP A 1 215 ? -23.254 7.783 12.670 1.00 90.31 215 ASP A CA 1
ATOM 1648 C C . ASP A 1 215 ? -24.115 8.643 13.618 1.00 90.31 215 ASP A C 1
ATOM 1650 O O . ASP A 1 215 ? -23.736 8.958 14.746 1.00 90.31 215 ASP A O 1
ATOM 1654 N N . ALA A 1 216 ? -25.311 9.029 13.164 1.00 88.31 216 ALA A N 1
ATOM 1655 C CA . ALA A 1 216 ? -26.238 9.845 13.951 1.00 88.31 216 ALA A CA 1
ATOM 1656 C C . ALA A 1 216 ? -26.763 9.151 15.226 1.00 88.31 216 ALA A C 1
ATOM 1658 O O . ALA A 1 216 ? -27.311 9.820 16.099 1.00 88.31 216 ALA A O 1
ATOM 1659 N N . ALA A 1 217 ? -26.616 7.828 15.340 1.00 90.31 217 ALA A N 1
ATOM 1660 C CA . ALA A 1 217 ? -26.914 7.056 16.544 1.00 90.31 217 ALA A CA 1
ATOM 1661 C C . ALA A 1 217 ? -25.662 6.839 17.418 1.00 90.31 217 ALA A C 1
ATOM 1663 O O . ALA A 1 217 ? -25.704 6.062 18.375 1.00 90.31 217 ALA A O 1
ATOM 1664 N N . GLY A 1 218 ? -24.550 7.507 17.093 1.00 88.31 218 GLY A N 1
ATOM 1665 C CA . GLY A 1 218 ? -23.260 7.352 17.752 1.00 88.31 218 GLY A CA 1
ATOM 1666 C C . GLY A 1 218 ? -22.578 6.019 17.440 1.00 88.31 218 GLY A C 1
ATOM 1667 O O . GLY A 1 218 ? -21.569 5.707 18.068 1.00 88.31 218 GLY A O 1
ATOM 1668 N N . ALA A 1 219 ? -23.095 5.202 16.519 1.00 92.94 219 ALA A N 1
ATOM 1669 C CA . ALA A 1 219 ? -22.517 3.900 16.218 1.00 92.94 219 ALA A CA 1
ATOM 1670 C C . ALA A 1 219 ? -21.292 4.035 15.308 1.00 92.94 219 ALA A C 1
ATOM 1672 O O . ALA A 1 219 ? -21.259 4.854 14.389 1.00 92.94 219 ALA A O 1
ATOM 1673 N N . PHE A 1 220 ? -20.279 3.204 15.545 1.00 92.12 220 PHE A N 1
ATOM 1674 C CA . PHE A 1 220 ? -19.068 3.152 14.730 1.00 92.12 220 PHE A CA 1
ATOM 1675 C C . PHE A 1 220 ? -18.671 1.709 14.411 1.00 92.12 220 PHE A C 1
ATOM 1677 O O . PHE A 1 220 ? -18.979 0.775 15.155 1.00 92.12 220 PHE A O 1
ATOM 1684 N N . ALA A 1 221 ? -17.951 1.543 13.302 1.00 93.00 221 ALA A N 1
ATOM 1685 C CA . ALA A 1 221 ? -17.341 0.287 12.884 1.00 93.00 221 ALA A CA 1
ATOM 1686 C C . ALA A 1 221 ? -16.010 0.585 12.184 1.00 93.00 221 ALA A C 1
ATOM 1688 O O . ALA A 1 221 ? -15.977 1.346 11.213 1.00 93.00 221 ALA A O 1
ATOM 1689 N N . LEU A 1 222 ? -14.930 0.009 12.704 1.00 91.06 222 LEU A N 1
ATOM 1690 C CA . LEU A 1 222 ? -13.559 0.214 12.253 1.00 91.06 222 LEU A CA 1
ATOM 1691 C C . LEU A 1 222 ? -12.954 -1.115 11.815 1.00 91.06 222 LEU A C 1
ATOM 1693 O O . LEU A 1 222 ? -12.863 -2.037 12.625 1.00 91.06 222 LEU A O 1
ATOM 1697 N N . ASP A 1 223 ? -12.484 -1.184 10.574 1.00 90.00 223 ASP A N 1
ATOM 1698 C CA . ASP A 1 223 ? -11.768 -2.358 10.081 1.00 90.00 223 ASP A CA 1
ATOM 1699 C C . ASP A 1 223 ? -10.299 -2.273 10.484 1.00 90.00 223 ASP A C 1
ATOM 1701 O O . ASP A 1 223 ? -9.566 -1.370 10.067 1.00 90.00 223 ASP A O 1
ATOM 1705 N N . VAL A 1 224 ? -9.878 -3.221 11.311 1.00 87.19 224 VAL A N 1
ATOM 1706 C CA . VAL A 1 224 ? -8.540 -3.342 11.889 1.00 87.19 224 VAL A CA 1
ATOM 1707 C C . VAL A 1 224 ? -7.948 -4.704 11.559 1.00 87.19 224 VAL A C 1
ATOM 1709 O O . VAL A 1 224 ? -8.651 -5.629 11.167 1.00 87.19 224 VAL A O 1
ATOM 1712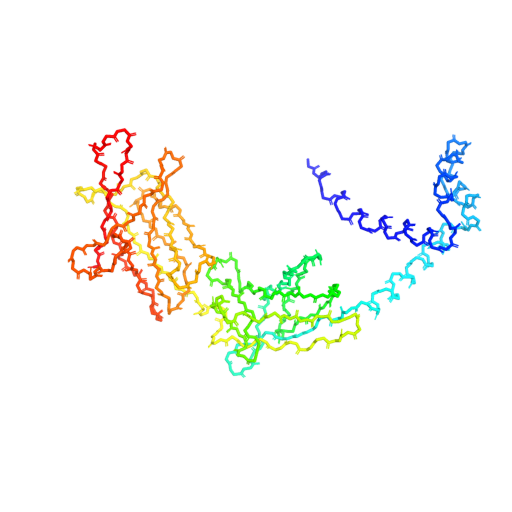 N N . ARG A 1 225 ? -6.635 -4.855 11.719 1.00 84.38 225 ARG A N 1
ATOM 1713 C CA . ARG A 1 225 ? -5.980 -6.150 11.513 1.00 84.38 225 ARG A CA 1
ATOM 1714 C C . ARG A 1 225 ? -6.315 -7.125 12.650 1.00 84.38 225 ARG A C 1
ATOM 1716 O O . ARG A 1 225 ? -6.313 -6.734 13.818 1.00 84.38 225 ARG A O 1
ATOM 1723 N N . ALA A 1 226 ? -6.543 -8.393 12.311 1.00 84.12 226 ALA A N 1
ATOM 1724 C CA . ALA A 1 226 ? -6.639 -9.481 13.285 1.00 84.12 226 ALA A CA 1
ATOM 1725 C C . ALA A 1 226 ? -5.330 -9.641 14.090 1.00 84.12 226 ALA A C 1
ATOM 1727 O O . ALA A 1 226 ? -4.239 -9.403 13.568 1.00 84.12 226 ALA A O 1
ATOM 1728 N N . GLY A 1 227 ? -5.431 -10.058 15.355 1.00 80.00 227 GLY A N 1
ATOM 1729 C CA . GLY A 1 227 ? -4.277 -10.342 16.225 1.00 80.00 227 GLY A CA 1
ATOM 1730 C C . GLY A 1 227 ? -3.538 -9.114 16.780 1.00 80.00 227 GLY A C 1
ATOM 1731 O O . GLY A 1 227 ? -2.456 -9.260 17.345 1.00 80.00 227 GLY A O 1
ATOM 1732 N N . GLY A 1 228 ? -4.085 -7.906 16.610 1.00 80.75 228 GLY A N 1
ATOM 1733 C CA . GLY A 1 228 ? -3.466 -6.652 17.042 1.00 80.75 228 GLY A CA 1
ATOM 1734 C C . GLY A 1 228 ? -4.015 -6.095 18.360 1.00 80.75 228 GLY A C 1
ATOM 1735 O O . GLY A 1 228 ? -5.139 -6.380 18.773 1.00 80.75 228 GLY A O 1
ATOM 1736 N N . ILE A 1 229 ? -3.226 -5.228 18.998 1.00 84.00 229 ILE A N 1
ATOM 1737 C CA . ILE A 1 229 ? -3.686 -4.362 20.091 1.00 84.00 229 ILE A CA 1
ATOM 1738 C C . ILE A 1 229 ? -3.787 -2.940 19.550 1.00 84.00 229 ILE A C 1
ATOM 1740 O O . ILE A 1 229 ? -2.816 -2.413 19.003 1.00 84.00 229 ILE A O 1
ATOM 1744 N N . PHE A 1 230 ? -4.942 -2.311 19.745 1.00 84.06 230 PHE A N 1
ATOM 1745 C CA . PHE A 1 230 ? -5.239 -0.977 19.239 1.00 84.06 230 PHE A CA 1
ATOM 1746 C C . PHE A 1 230 ? -5.568 -0.020 20.377 1.00 84.06 230 PHE A C 1
ATOM 1748 O O . PHE A 1 230 ? -6.275 -0.380 21.310 1.00 84.06 230 PHE A O 1
ATOM 1755 N N . THR A 1 231 ? -5.084 1.213 20.297 1.00 86.00 231 THR A N 1
ATOM 1756 C CA . THR A 1 231 ? -5.598 2.333 21.086 1.00 86.00 231 THR A CA 1
ATOM 1757 C C . THR A 1 231 ? -6.722 3.000 20.311 1.00 86.00 231 THR A C 1
ATOM 1759 O O . THR A 1 231 ? -6.528 3.349 19.148 1.00 86.00 231 THR A O 1
ATOM 1762 N N . LEU A 1 232 ? -7.872 3.207 20.949 1.00 85.44 232 LEU A N 1
ATOM 1763 C CA . LEU A 1 232 ? -8.939 4.024 20.373 1.00 85.44 232 LEU A CA 1
ATOM 1764 C C . LEU A 1 232 ? -8.750 5.496 20.764 1.00 85.44 232 LEU A C 1
ATOM 1766 O O . LEU A 1 232 ? -8.427 5.796 21.911 1.00 85.44 232 LEU A O 1
ATOM 1770 N N . SER A 1 233 ? -8.971 6.401 19.816 1.00 81.06 233 SER A N 1
ATOM 1771 C CA . SER A 1 233 ? -8.911 7.856 19.997 1.00 81.06 233 SER A CA 1
ATOM 1772 C C . SER A 1 233 ? -10.118 8.517 19.339 1.00 81.06 233 SER A C 1
ATOM 1774 O O . SER A 1 233 ? -10.654 7.998 18.358 1.00 81.06 233 SER A O 1
ATOM 1776 N N . LEU A 1 234 ? -10.526 9.680 19.848 1.00 80.75 234 LEU A N 1
ATOM 1777 C CA . LEU A 1 234 ? -11.560 10.508 19.230 1.00 80.75 234 LEU A CA 1
ATOM 1778 C C . LEU A 1 234 ? -10.927 11.792 18.693 1.00 80.75 234 LEU A C 1
ATOM 1780 O O . LEU A 1 234 ? -10.243 12.523 19.413 1.00 80.75 234 LEU A O 1
ATOM 1784 N N . HIS A 1 235 ? -11.173 12.084 17.424 1.00 75.06 235 HIS A N 1
ATOM 1785 C CA . HIS A 1 235 ? -10.742 13.310 16.769 1.00 75.06 235 HIS A CA 1
ATOM 1786 C C . HIS A 1 235 ? -11.985 14.107 16.399 1.00 75.06 235 HIS A C 1
ATOM 1788 O O . HIS A 1 235 ? -12.854 13.611 15.695 1.00 75.06 235 HIS A O 1
ATOM 1794 N N . SER A 1 236 ? -12.083 15.353 16.847 1.00 69.25 236 SER A N 1
ATOM 1795 C CA . SER A 1 236 ? -13.130 16.250 16.359 1.00 69.25 236 SER A CA 1
ATOM 1796 C C . SER A 1 236 ? -12.506 17.283 15.428 1.00 69.25 236 SER A C 1
ATOM 1798 O O . SER A 1 236 ? -11.382 17.732 15.652 1.00 69.25 236 SER A O 1
ATOM 1800 N N . TYR A 1 237 ? -13.235 17.701 14.396 1.00 58.94 237 TYR A N 1
ATOM 1801 C CA . TYR A 1 237 ? -12.770 18.744 13.476 1.00 58.94 237 TYR A CA 1
ATOM 1802 C C . TYR A 1 237 ? -12.621 20.128 14.147 1.00 58.94 237 TYR A C 1
ATOM 1804 O O . TYR A 1 237 ? -12.008 21.026 13.570 1.00 58.94 237 TYR A O 1
ATOM 1812 N N . HIS A 1 238 ? -13.150 20.308 15.366 1.00 51.19 238 HIS A N 1
ATOM 1813 C CA . HIS A 1 238 ? -13.208 21.598 16.064 1.00 51.19 238 HIS A CA 1
ATOM 1814 C C . HIS A 1 238 ? -12.469 21.651 17.413 1.00 51.19 238 HIS A C 1
ATOM 1816 O O . HIS A 1 238 ? -12.169 22.745 17.892 1.00 51.19 238 HIS A O 1
ATOM 1822 N N . ALA A 1 239 ? -12.104 20.514 18.002 1.00 43.44 239 ALA A N 1
ATOM 1823 C CA . ALA A 1 239 ? -11.337 20.424 19.242 1.00 43.44 239 ALA A CA 1
ATOM 1824 C C . ALA A 1 239 ? -10.107 19.526 19.065 1.00 43.44 239 ALA A C 1
ATOM 1826 O O . ALA A 1 239 ? -10.118 18.545 18.323 1.00 43.44 239 ALA A O 1
ATOM 1827 N N . ARG A 1 240 ? -9.028 19.893 19.765 1.00 49.62 240 ARG A N 1
ATOM 1828 C CA . ARG A 1 240 ? -7.765 19.143 19.798 1.00 49.62 240 ARG A CA 1
ATOM 1829 C C . ARG A 1 240 ? -8.015 17.683 20.208 1.00 49.62 240 ARG A C 1
ATOM 1831 O O . ARG A 1 240 ? -8.952 17.399 20.944 1.00 49.62 240 ARG A O 1
ATOM 1838 N N . GLU A 1 241 ? -7.148 16.805 19.711 1.00 46.28 241 GLU A N 1
ATOM 1839 C CA . GLU A 1 241 ? -7.126 15.350 19.909 1.00 46.28 241 GLU A CA 1
ATOM 1840 C C . GLU A 1 241 ? -7.585 14.911 21.312 1.00 46.28 241 GLU A C 1
ATOM 1842 O O . GLU A 1 241 ? -7.058 15.387 22.322 1.00 46.28 241 GLU A O 1
ATOM 1847 N N . CYS A 1 242 ? -8.568 14.010 21.376 1.00 50.78 242 CYS A N 1
ATOM 1848 C CA . CYS A 1 242 ? -9.051 13.421 22.620 1.00 50.78 242 CYS A CA 1
ATOM 1849 C C . CYS A 1 242 ? -8.510 11.994 22.744 1.00 50.78 242 CYS A C 1
ATOM 1851 O O . CYS A 1 242 ? -8.798 11.118 21.924 1.00 50.78 242 CYS A O 1
ATOM 1853 N N . VAL A 1 243 ? -7.700 11.769 23.777 1.00 52.59 243 VAL A N 1
ATOM 1854 C CA . VAL A 1 243 ? -7.101 10.464 24.069 1.00 52.59 243 VAL A CA 1
ATOM 1855 C C . VAL A 1 243 ? -8.037 9.713 25.015 1.00 52.59 243 VAL A C 1
ATOM 1857 O O . VAL A 1 243 ? -8.274 10.159 26.136 1.00 52.59 243 VAL A O 1
ATOM 1860 N N . VAL A 1 244 ? -8.595 8.589 24.558 1.00 51.75 244 VAL A N 1
ATOM 1861 C CA . VAL A 1 244 ? -9.556 7.792 25.336 1.00 51.75 244 VAL A CA 1
ATOM 1862 C C . VAL A 1 244 ? -8.841 7.155 26.523 1.00 51.75 244 VAL A C 1
ATOM 1864 O O . VAL A 1 244 ? -7.858 6.456 26.322 1.00 51.75 244 VAL A O 1
ATOM 1867 N N . SER A 1 245 ? -9.337 7.341 27.745 1.00 39.62 245 SER A N 1
ATOM 1868 C CA . SER A 1 245 ? -8.799 6.726 28.964 1.00 39.62 245 SER A CA 1
ATOM 1869 C C . SER A 1 245 ? -9.402 5.326 29.207 1.00 39.62 245 SER A C 1
ATOM 1871 O O . SER A 1 245 ? -10.564 5.091 28.886 1.00 39.62 245 SER A O 1
ATOM 1873 N N . PRO A 1 246 ? -8.674 4.329 29.746 1.00 36.59 246 PRO A N 1
ATOM 1874 C CA . PRO A 1 246 ? -9.277 3.066 30.134 1.00 36.59 246 PRO A CA 1
ATOM 1875 C C . PRO A 1 246 ? -10.066 3.229 31.438 1.00 36.59 246 PRO A C 1
ATOM 1877 O O . PRO A 1 246 ? -9.754 4.062 32.289 1.00 36.59 246 PRO A O 1
ATOM 1880 N N . HIS A 1 247 ? -11.085 2.387 31.599 1.00 32.81 247 HIS A N 1
ATOM 1881 C CA . HIS A 1 247 ? -11.774 2.189 32.871 1.00 32.81 247 HIS A CA 1
ATOM 1882 C C . HIS A 1 247 ? -10.770 1.692 33.943 1.00 32.81 247 HIS A C 1
ATOM 1884 O O . HIS A 1 247 ? -9.889 0.897 33.604 1.00 32.81 247 HIS A O 1
ATOM 1890 N N . PRO A 1 248 ? -10.888 2.084 35.231 1.00 31.22 248 PRO A N 1
ATOM 1891 C CA . PRO A 1 248 ? -9.919 1.769 36.299 1.00 31.22 248 PRO A CA 1
ATOM 1892 C C . PRO A 1 248 ? -9.704 0.273 36.619 1.00 31.22 248 PRO A C 1
ATOM 1894 O O . PRO A 1 248 ? -8.935 -0.062 37.513 1.00 31.22 248 PRO A O 1
ATOM 1897 N N . SER A 1 249 ? -10.359 -0.640 35.903 1.00 29.19 249 SER A N 1
ATOM 1898 C CA . SER A 1 249 ? -10.201 -2.094 36.026 1.00 29.19 249 SER A CA 1
ATOM 1899 C C . SER A 1 249 ? -9.175 -2.701 35.055 1.00 29.19 249 SER A C 1
ATOM 1901 O O . SER A 1 249 ? -8.976 -3.914 35.070 1.00 29.19 249 SER A O 1
ATOM 1903 N N . VAL A 1 250 ? -8.516 -1.893 34.216 1.00 32.47 250 VAL A N 1
ATOM 1904 C CA . VAL A 1 250 ? -7.484 -2.338 33.263 1.00 32.47 250 VAL A CA 1
ATOM 1905 C C . VAL A 1 250 ? -6.137 -1.734 33.673 1.00 32.47 250 VAL A C 1
ATOM 1907 O O . VAL A 1 250 ? -6.008 -0.517 33.754 1.00 32.47 250 VAL A O 1
ATOM 1910 N N . GLY A 1 251 ? -5.150 -2.584 33.978 1.00 26.62 251 GLY A N 1
ATOM 1911 C CA . GLY A 1 251 ? -3.843 -2.169 34.505 1.00 26.62 251 GLY A CA 1
ATOM 1912 C C . GLY A 1 251 ? -3.112 -1.154 33.617 1.00 26.62 251 GLY A C 1
ATOM 1913 O O . GLY A 1 251 ? -3.110 -1.272 32.392 1.00 26.62 251 GLY A O 1
ATOM 1914 N N . THR A 1 252 ? -2.497 -0.155 34.250 1.00 31.16 252 THR A N 1
ATOM 1915 C CA . THR A 1 252 ? -1.833 0.989 33.606 1.00 31.16 252 THR A CA 1
ATOM 1916 C C . THR A 1 252 ? -0.307 0.842 33.617 1.00 31.16 252 THR A C 1
ATOM 1918 O O . THR A 1 252 ? 0.259 0.555 34.671 1.00 31.16 252 THR A O 1
ATOM 1921 N N . ASP A 1 253 ? 0.354 1.098 32.481 1.00 32.91 253 ASP A N 1
ATOM 1922 C CA . ASP A 1 253 ? 1.779 1.472 32.413 1.00 32.91 253 ASP A CA 1
ATOM 1923 C C . ASP A 1 253 ? 1.926 3.005 32.270 1.00 32.91 253 ASP A C 1
ATOM 1925 O O . ASP A 1 253 ? 0.955 3.694 31.947 1.00 32.91 253 ASP A O 1
ATOM 1929 N N . ASP A 1 254 ? 3.127 3.531 32.533 1.00 30.33 254 ASP A N 1
ATOM 1930 C CA . ASP A 1 254 ? 3.483 4.954 32.731 1.00 30.33 254 ASP A CA 1
ATOM 1931 C C . ASP A 1 254 ? 3.251 5.920 31.535 1.00 30.33 254 ASP A C 1
ATOM 1933 O O . ASP A 1 254 ? 3.708 7.064 31.557 1.00 30.33 254 ASP A O 1
ATOM 1937 N N . SER A 1 255 ? 2.524 5.526 30.485 1.00 34.84 255 SER A N 1
ATOM 1938 C CA . SER A 1 255 ? 2.307 6.337 29.268 1.00 34.84 255 SER A CA 1
ATOM 1939 C C . SER A 1 255 ? 1.005 7.164 29.234 1.00 34.84 255 SER A C 1
ATOM 1941 O O . SER A 1 255 ? 0.693 7.810 28.229 1.00 34.84 255 SER A O 1
ATOM 1943 N N . GLY A 1 256 ? 0.269 7.216 30.345 1.00 38.09 256 GLY A N 1
ATOM 1944 C CA . GLY A 1 256 ? -1.028 7.889 30.446 1.00 38.09 256 GLY A CA 1
ATOM 1945 C C . GLY A 1 256 ? -2.193 7.004 29.975 1.00 38.09 256 GLY A C 1
ATOM 1946 O O . GLY A 1 256 ? -1.999 6.042 29.230 1.00 38.09 256 GLY A O 1
ATOM 1947 N N . PRO A 1 257 ? -3.422 7.285 30.434 1.00 46.28 257 PRO A N 1
ATOM 1948 C CA . PRO A 1 257 ? -4.563 6.413 30.207 1.00 46.28 257 PRO A CA 1
ATOM 1949 C C . PRO A 1 257 ? -4.953 6.404 28.718 1.00 46.28 257 PRO A C 1
ATOM 1951 O O . PRO A 1 257 ? -5.534 7.356 28.210 1.00 46.28 257 PRO A O 1
ATOM 1954 N N . ARG A 1 258 ? -4.637 5.303 28.026 1.00 58.84 258 ARG A N 1
ATOM 1955 C CA . ARG A 1 258 ? -5.115 4.969 26.676 1.00 58.84 258 ARG A CA 1
ATOM 1956 C C . ARG A 1 258 ? -5.989 3.717 26.727 1.00 58.84 258 ARG A C 1
ATOM 1958 O O . ARG A 1 258 ? -5.537 2.685 27.221 1.00 58.84 258 ARG A O 1
ATOM 1965 N N . ALA A 1 259 ? -7.219 3.771 26.222 1.00 66.69 259 ALA A N 1
ATOM 1966 C CA . ALA A 1 259 ? -8.063 2.589 26.119 1.00 66.69 259 ALA A CA 1
ATOM 1967 C C . ALA A 1 259 ? -7.534 1.663 25.023 1.00 66.69 259 ALA A C 1
ATOM 1969 O O . ALA A 1 259 ? -7.584 1.983 23.833 1.00 66.69 259 ALA A O 1
ATOM 1970 N N . ARG A 1 260 ? -7.009 0.511 25.450 1.00 78.94 260 ARG A N 1
ATOM 1971 C CA . ARG A 1 260 ? -6.476 -0.529 24.571 1.00 78.94 260 ARG A CA 1
ATOM 1972 C C . ARG A 1 260 ? -7.549 -1.588 24.312 1.00 78.94 260 ARG A C 1
ATOM 1974 O O . ARG A 1 260 ? -8.144 -2.121 25.245 1.00 78.94 260 ARG A O 1
ATOM 1981 N N . VAL A 1 261 ? -7.762 -1.921 23.046 1.00 80.38 261 VAL A N 1
ATOM 1982 C CA . VAL A 1 261 ? -8.631 -3.002 22.581 1.00 80.38 261 VAL A CA 1
ATOM 1983 C C . VAL A 1 261 ? -7.752 -4.070 21.946 1.00 80.38 261 VAL A C 1
ATOM 1985 O O . VAL A 1 261 ? -7.067 -3.811 20.959 1.00 80.38 261 VAL A O 1
ATOM 1988 N N . SER A 1 262 ? -7.761 -5.270 22.526 1.00 83.38 262 SER A N 1
ATOM 1989 C CA . SER A 1 262 ? -7.146 -6.449 21.913 1.00 83.38 262 SER A CA 1
ATOM 1990 C C . SER A 1 262 ? -8.144 -7.106 20.966 1.00 83.38 262 SER A C 1
ATOM 1992 O O . SER A 1 262 ? -9.293 -7.358 21.361 1.00 83.38 262 SER A O 1
ATOM 1994 N N . VAL A 1 263 ? -7.703 -7.346 19.734 1.00 83.19 263 VAL A N 1
ATOM 1995 C CA . VAL A 1 263 ? -8.474 -7.941 18.643 1.00 83.19 263 VAL A CA 1
ATOM 1996 C C . VAL A 1 263 ? -7.837 -9.282 18.312 1.00 83.19 263 VAL A C 1
ATOM 1998 O O . VAL A 1 263 ? -6.699 -9.338 17.857 1.00 83.19 263 VAL A O 1
ATOM 2001 N N . GLY A 1 264 ? -8.562 -10.365 18.582 1.00 83.38 264 GLY A N 1
ATOM 2002 C CA . GLY A 1 264 ? -8.123 -11.721 18.260 1.00 83.38 264 GLY A CA 1
ATOM 2003 C C . GLY A 1 264 ? -8.517 -12.121 16.840 1.00 83.38 264 GLY A C 1
ATOM 2004 O O . GLY A 1 264 ? -8.477 -11.317 15.910 1.00 83.38 264 GLY A O 1
ATOM 2005 N N . GLU A 1 265 ? -8.947 -13.370 16.692 1.00 84.25 265 GLU A N 1
ATOM 2006 C CA . GLU A 1 265 ? -9.477 -13.916 15.436 1.00 84.25 265 GLU A CA 1
ATOM 2007 C C . GLU A 1 265 ? -10.965 -13.611 15.219 1.00 84.25 265 GLU A C 1
ATOM 2009 O O . GLU A 1 265 ? -11.552 -14.082 14.247 1.00 84.25 265 GLU A O 1
ATOM 2014 N N . GLN A 1 266 ? -11.589 -12.838 16.104 1.00 86.25 266 GLN A N 1
ATOM 2015 C CA . GLN A 1 266 ? -13.006 -12.485 16.050 1.00 86.25 266 GLN A CA 1
ATOM 2016 C C . GLN A 1 266 ? -13.184 -10.971 16.128 1.00 86.25 266 GLN A C 1
ATOM 2018 O O . GLN A 1 266 ? -12.330 -10.262 16.670 1.00 86.25 266 GLN A O 1
ATOM 2023 N N . ASP A 1 267 ? -14.308 -10.499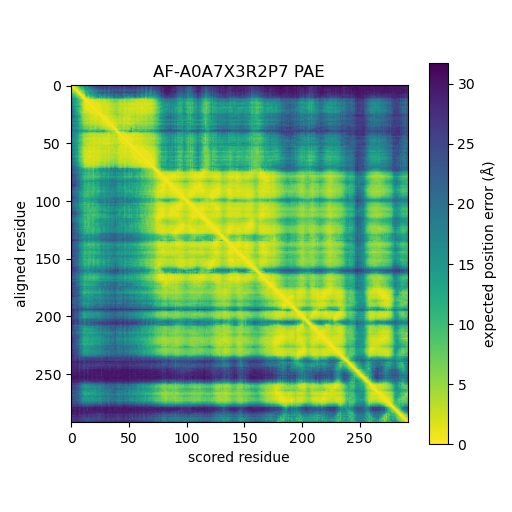 15.595 1.00 88.69 267 ASP A N 1
ATOM 2024 C CA . ASP A 1 267 ? -14.721 -9.106 15.710 1.00 88.69 267 ASP A CA 1
ATOM 2025 C C . ASP A 1 267 ? -14.911 -8.712 17.176 1.00 88.69 267 ASP A C 1
ATOM 2027 O O . ASP A 1 267 ? -15.330 -9.509 18.020 1.00 88.69 267 ASP A O 1
ATOM 2031 N N . VAL A 1 268 ? -14.616 -7.451 17.483 1.00 88.88 268 VAL A N 1
ATOM 2032 C CA . VAL A 1 268 ? -14.849 -6.876 18.806 1.00 88.88 268 VAL A CA 1
ATOM 2033 C C . VAL A 1 268 ? -16.085 -6.001 18.721 1.00 88.88 268 VAL A C 1
ATOM 2035 O O . VAL A 1 268 ? -16.030 -4.887 18.211 1.00 88.88 268 VAL A O 1
ATOM 2038 N N . THR A 1 269 ? -17.199 -6.494 19.246 1.00 91.31 269 THR A N 1
ATOM 2039 C CA . THR A 1 269 ? -18.478 -5.778 19.240 1.00 91.31 269 THR A CA 1
ATOM 2040 C C . THR A 1 269 ? -18.817 -5.211 20.613 1.00 91.31 269 THR A C 1
ATOM 2042 O O . THR A 1 269 ? -18.363 -5.727 21.632 1.00 91.31 269 THR A O 1
ATOM 2045 N N . GLY A 1 270 ? -19.689 -4.203 20.649 1.00 85.75 270 GLY A N 1
ATOM 2046 C CA . GLY A 1 270 ? -20.266 -3.696 21.898 1.00 85.75 270 GLY A CA 1
ATOM 2047 C C . GLY A 1 270 ? -19.362 -2.737 22.669 1.00 85.75 270 GLY A C 1
ATOM 2048 O O . GLY A 1 270 ? -19.634 -2.458 23.831 1.00 85.75 270 GLY A O 1
ATOM 2049 N N . VAL A 1 271 ? -18.317 -2.200 22.033 1.00 88.12 271 VAL A N 1
ATOM 2050 C CA . VAL A 1 271 ? -17.464 -1.179 22.651 1.00 88.12 271 VAL A CA 1
ATOM 2051 C C . VAL A 1 271 ? -18.308 0.055 22.964 1.00 88.12 271 VAL A C 1
ATOM 2053 O O . VAL A 1 271 ? -18.928 0.629 22.072 1.00 88.12 271 VAL A O 1
ATOM 2056 N N . VAL A 1 272 ? -18.332 0.489 24.221 1.00 86.25 272 VAL A N 1
ATOM 2057 C CA . VAL A 1 272 ? -18.970 1.756 24.602 1.00 86.25 272 VAL A CA 1
ATOM 2058 C C . VAL A 1 272 ? -17.884 2.760 24.936 1.00 86.25 272 VAL A C 1
ATOM 2060 O O . VAL A 1 272 ? -17.076 2.501 25.825 1.00 86.25 272 VAL A O 1
ATOM 2063 N N . ILE A 1 273 ? -17.867 3.886 24.221 1.00 84.56 273 ILE A N 1
ATOM 2064 C CA . ILE A 1 273 ? -16.997 5.025 24.516 1.00 84.56 273 ILE A CA 1
ATOM 2065 C C . ILE A 1 273 ? -17.876 6.126 25.100 1.00 84.56 273 ILE A C 1
ATOM 2067 O O . ILE A 1 273 ? -18.665 6.743 24.384 1.00 84.56 273 ILE A O 1
ATOM 2071 N N . THR A 1 274 ? -17.748 6.363 26.401 1.00 83.00 274 THR A N 1
ATOM 2072 C CA . THR A 1 274 ? -18.407 7.498 27.055 1.00 83.00 274 THR A CA 1
ATOM 2073 C C . THR A 1 274 ? -17.627 8.770 26.752 1.00 83.00 274 THR A C 1
ATOM 2075 O O . THR A 1 274 ? -16.411 8.758 26.845 1.00 83.00 274 THR A O 1
ATOM 2078 N N . VAL A 1 275 ? -18.295 9.861 26.407 1.00 79.00 275 VAL A N 1
ATOM 2079 C CA . VAL A 1 275 ? -17.735 11.160 26.032 1.00 79.00 275 VAL A CA 1
ATOM 2080 C C . VAL A 1 275 ? -18.177 12.148 27.099 1.00 79.00 275 VAL A C 1
ATOM 2082 O O . VAL A 1 275 ? -19.352 12.501 27.190 1.00 79.00 275 VAL A O 1
ATOM 2085 N N . THR A 1 276 ? -17.252 12.590 27.948 1.00 72.38 276 THR A N 1
ATOM 2086 C CA . THR A 1 276 ? -17.569 13.582 28.985 1.00 72.38 276 THR A CA 1
ATOM 2087 C C . THR A 1 276 ? -16.905 14.913 28.672 1.00 72.38 276 THR A C 1
ATOM 2089 O O . THR A 1 276 ? -15.684 15.018 28.596 1.00 72.38 276 THR A O 1
ATOM 2092 N N . THR A 1 277 ? -17.709 15.959 28.480 1.00 66.56 277 THR A N 1
ATOM 2093 C CA . THR A 1 277 ? -17.212 17.322 28.265 1.00 66.56 277 THR A CA 1
ATOM 2094 C C . THR A 1 277 ? -17.058 18.029 29.609 1.00 66.56 277 THR A C 1
ATOM 2096 O O . THR A 1 277 ? -18.050 18.367 30.256 1.00 66.56 277 THR A O 1
ATOM 2099 N N . GLY A 1 278 ? -15.820 18.258 30.051 1.00 54.97 278 GLY A N 1
ATOM 2100 C CA . GLY A 1 278 ? -15.531 18.942 31.315 1.00 54.97 278 GLY A CA 1
ATOM 2101 C C . GLY A 1 278 ? -15.047 20.391 31.134 1.00 54.97 278 GLY A C 1
ATOM 2102 O O . GLY 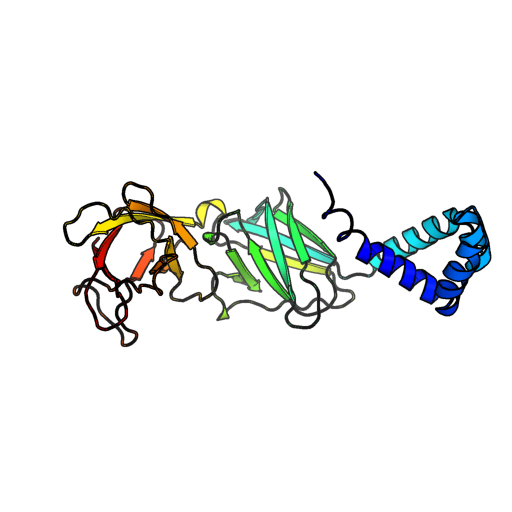A 1 278 ? -14.291 20.679 30.201 1.00 54.97 278 GLY A O 1
ATOM 2103 N N . PRO A 1 279 ? -15.377 21.321 32.053 1.00 46.44 279 PRO A N 1
ATOM 2104 C CA . PRO A 1 279 ? -14.766 22.645 32.093 1.00 46.44 279 PRO A CA 1
ATOM 2105 C C . PRO A 1 279 ? -13.371 22.553 32.732 1.00 46.44 279 PRO A C 1
ATOM 2107 O O . PRO A 1 279 ? -13.201 22.804 33.924 1.00 46.44 279 PRO A O 1
ATOM 2110 N N . ARG A 1 280 ? -12.332 22.194 31.969 1.00 41.50 280 ARG A N 1
ATOM 2111 C CA . ARG A 1 280 ? -10.939 22.397 32.412 1.00 41.50 280 ARG A CA 1
ATOM 2112 C C . ARG A 1 280 ? -10.327 23.600 31.698 1.00 41.50 280 ARG A C 1
ATOM 2114 O O . ARG A 1 280 ? -10.516 23.822 30.510 1.00 41.50 280 ARG A O 1
ATOM 2121 N N . ARG A 1 281 ? -9.645 24.433 32.489 1.00 37.53 281 ARG A N 1
ATOM 2122 C CA . ARG A 1 281 ? -9.067 25.741 32.137 1.00 37.53 281 ARG A CA 1
ATOM 2123 C C . ARG A 1 281 ? -8.562 25.815 30.683 1.00 37.53 281 ARG A C 1
ATOM 2125 O O . ARG A 1 281 ? -7.640 25.102 30.305 1.00 37.53 281 ARG A O 1
ATOM 2132 N N . ALA A 1 282 ? -9.154 26.729 29.912 1.00 35.06 282 ALA A N 1
ATOM 2133 C CA . ALA A 1 282 ? -8.751 27.182 28.573 1.00 35.06 282 ALA A CA 1
ATOM 2134 C C . ALA A 1 282 ? -8.655 26.136 27.436 1.00 35.06 282 ALA A C 1
ATOM 2136 O O . ALA A 1 282 ? -8.342 26.524 26.310 1.00 35.06 282 ALA A O 1
ATOM 2137 N N . LYS A 1 283 ? -8.943 24.849 27.673 1.00 35.00 283 LYS A N 1
ATOM 2138 C CA . LYS A 1 283 ? -9.031 23.807 26.636 1.00 35.00 283 LYS A CA 1
ATOM 2139 C C . LYS A 1 283 ? -10.104 22.791 27.036 1.00 35.00 283 LYS A C 1
ATOM 2141 O O . LYS A 1 283 ? -10.006 22.208 28.109 1.00 35.00 283 LYS A O 1
ATOM 2146 N N . GLN A 1 284 ? -11.117 22.594 26.192 1.00 38.66 284 GLN A N 1
ATOM 2147 C CA . GLN A 1 284 ? -12.065 21.487 26.346 1.00 38.66 284 GLN A CA 1
ATOM 2148 C C . GLN A 1 284 ? -11.279 20.175 26.239 1.00 38.66 284 GLN A C 1
ATOM 2150 O O . GLN A 1 284 ? -10.582 19.955 25.250 1.00 38.66 284 GLN A O 1
ATOM 2155 N N . PHE A 1 285 ? -11.345 19.351 27.279 1.00 37.31 285 PHE A N 1
ATOM 2156 C CA . PHE A 1 285 ? -10.845 17.981 27.261 1.00 37.31 285 PHE A CA 1
ATOM 2157 C C . PHE A 1 285 ? -12.057 17.060 27.325 1.00 37.31 285 PHE A C 1
ATOM 2159 O O . PHE A 1 285 ? -12.974 17.314 28.111 1.00 37.31 285 PHE A O 1
ATOM 2166 N N . VAL A 1 286 ? -12.052 16.024 26.491 1.00 46.59 286 VAL A N 1
ATOM 2167 C CA . VAL A 1 286 ? -13.031 14.946 26.553 1.00 46.59 286 VAL A CA 1
ATOM 2168 C C . VAL A 1 286 ? -12.382 13.780 27.286 1.00 46.59 286 VAL A C 1
ATOM 2170 O O . VAL A 1 286 ? -11.461 13.157 26.756 1.00 46.59 286 VAL A O 1
ATOM 2173 N N . ASP A 1 287 ? -12.853 13.487 28.495 1.00 48.22 287 ASP A N 1
ATOM 2174 C CA . ASP A 1 287 ? -12.490 12.244 29.173 1.00 48.22 287 ASP A CA 1
ATOM 2175 C C . ASP A 1 287 ? -13.372 11.135 28.595 1.00 48.22 287 ASP A C 1
ATOM 2177 O O . ASP A 1 287 ? -14.604 11.259 28.575 1.00 48.22 287 ASP A O 1
ATOM 2181 N N . CYS A 1 288 ? -12.737 10.068 28.104 1.00 50.88 288 CYS A N 1
ATOM 2182 C CA . CYS A 1 288 ? -13.456 8.913 27.584 1.00 50.88 288 CYS A CA 1
ATOM 2183 C C . CYS A 1 288 ? -13.114 7.646 28.348 1.00 50.88 288 CYS A C 1
ATOM 2185 O O . CYS A 1 288 ? -11.961 7.474 28.720 1.00 50.88 288 CYS A O 1
ATOM 2187 N N . THR A 1 289 ? -14.084 6.755 28.543 1.00 54.25 289 THR A N 1
ATOM 2188 C CA . THR A 1 289 ? -13.888 5.438 29.165 1.00 54.25 289 THR A CA 1
ATOM 2189 C C . THR A 1 289 ? -14.426 4.337 28.264 1.00 54.25 289 THR A C 1
ATOM 2191 O O . THR A 1 289 ? -15.470 4.504 27.637 1.00 54.25 289 THR A O 1
ATOM 2194 N N . VAL A 1 290 ? -13.704 3.212 28.194 1.00 51.56 290 VAL A N 1
ATOM 2195 C CA . VAL A 1 290 ? -14.154 2.006 27.483 1.00 51.56 290 VAL A CA 1
ATOM 2196 C C . VAL A 1 290 ? -14.695 0.988 28.473 1.00 51.56 290 VAL A C 1
ATOM 2198 O O . VAL A 1 290 ? -13.953 0.501 29.327 1.00 51.56 290 VAL A O 1
ATOM 2201 N N . ALA A 1 291 ? -15.973 0.648 28.323 1.00 54.41 291 ALA A N 1
ATOM 2202 C CA . ALA A 1 291 ? -16.588 -0.518 28.945 1.00 54.41 291 ALA A CA 1
ATOM 2203 C C . ALA A 1 291 ? -16.775 -1.617 27.886 1.00 54.41 291 ALA A C 1
ATOM 2205 O O . ALA A 1 291 ? -17.159 -1.327 26.749 1.00 54.41 291 ALA A O 1
ATOM 2206 N N . ARG A 1 292 ? -16.461 -2.859 28.266 1.00 48.72 292 ARG A N 1
ATOM 2207 C CA . ARG A 1 292 ? -16.846 -4.076 27.544 1.00 48.72 292 ARG A CA 1
ATOM 2208 C C . ARG A 1 292 ? -18.011 -4.724 28.272 1.00 48.72 292 ARG A C 1
ATOM 2210 O O . ARG A 1 292 ? -17.965 -4.713 29.523 1.00 48.72 292 ARG A O 1
#

Solvent-accessible surface area (backbone atoms only — not comparable to full-atom values): 15656 Å² total; per-residue (Å²): 136,90,79,74,70,73,57,73,70,44,51,65,55,53,50,50,53,49,49,52,44,33,76,78,68,37,66,67,39,64,56,48,29,60,57,44,40,75,78,44,97,45,64,63,60,22,43,24,68,46,70,73,42,55,63,69,58,50,51,54,55,47,51,52,49,51,52,50,52,62,71,54,42,16,36,42,32,32,36,34,21,22,61,96,68,43,42,37,51,65,27,35,43,30,38,41,46,77,63,91,69,69,69,41,76,46,54,20,39,82,69,3,38,32,70,48,74,42,72,56,49,46,24,38,38,38,34,30,50,53,97,51,59,34,33,54,36,27,34,25,51,94,70,8,51,30,77,45,70,95,52,51,33,76,45,78,38,52,58,80,36,73,47,81,44,66,34,42,33,94,50,46,59,90,66,40,53,30,41,45,26,30,35,32,17,28,83,85,66,48,59,35,57,73,61,36,35,37,31,42,35,42,73,86,28,93,70,65,60,32,70,39,61,30,42,83,70,8,39,39,70,37,57,33,44,47,69,39,46,25,34,46,34,41,37,41,100,86,48,74,79,27,63,22,22,48,40,94,88,57,90,82,66,98,82,62,64,58,24,70,48,78,31,47,98,51,63,46,70,66,39,36,38,35,46,34,85,46,98,47,89,100,48,82,49,48,56,24,35,53,51,125

Mean predicted aligned error: 12.33 Å

pLDDT: mean 78.24, std 18.47, range [26.62, 96.25]